Protein AF-A0A8T3U8T4-F1 (afdb_monomer)

Sequence (222 aa):
MENYIEDLKNFKPGITLKRIFLTIEKNRKHISLVRKNCFKAGIPINGILHDLSKWSPVEFFGTAKYFSHKEFTPIDTERYFNNGYSKVATHHVKVNKHHYEYWYDEKLDIIHEIPYKYIVEMICDKLAASKGYYECKSNNKEEWTPKIEYEYWNKESVKRVERKKLCLTAELMISKVFEDMANSENGMELLNEKYLKQVYNDVKKEVSKRKITLTKKVYGKA

Radius of gyration: 19.4 Å; Cα contacts (8 Å, |Δi|>4): 231; chains: 1; bounding box: 59×40×45 Å

Secondary structure (DSSP, 8-state):
-HHHHHHHHT------HHHHHHHHHHHHHHHHHHHHHHHHTT-HHHHHHTTGGGGSHHHHHHHHHT--SSSS-HHHHHHHHTTT--HHHHHHHHH-TTSGGGGEETTTTEEPPPPHHHHHHHHHHHHHHHHHHHHHHSTTSS---HHHHHHHHHHTHHHHHHHT-S-HHHHHHHHHHHHHHHTSTTGGGG-SHHHHHHHHHHHHHHHHHHHHHHHHHHH---

Solvent-accessible surface area (backbone atoms only — not comparable to full-atom values): 12039 Å² total; per-residue (Å²): 113,70,76,58,55,53,52,57,72,71,53,78,77,48,79,45,74,68,32,45,51,49,45,52,52,52,51,51,52,45,45,52,44,20,25,56,41,19,46,48,39,67,39,49,69,56,23,72,58,49,71,60,61,52,74,35,72,65,32,35,52,46,37,15,23,28,56,52,98,60,100,49,52,29,54,56,45,36,12,68,80,46,83,70,44,37,72,40,56,56,51,51,33,62,73,37,73,50,30,51,64,47,42,35,43,80,91,77,73,42,65,45,85,75,57,67,72,34,51,52,44,32,52,24,43,48,55,29,50,44,43,55,56,46,55,74,68,48,80,68,76,66,82,84,54,53,43,59,46,33,53,53,53,56,70,47,38,63,63,47,62,75,62,60,48,62,36,68,62,52,52,54,39,52,51,49,53,32,50,54,21,43,75,35,96,59,24,76,71,58,50,24,40,71,54,51,52,49,49,46,53,53,39,52,53,49,54,50,51,53,53,51,53,51,50,45,66,69,68,60,75,120

Foldseek 3Di:
DVVVVVVLVPDQFDADPVLLVVLVVVVCQLLVQLCVLCVQLVNNVCSVVPQPVCPPPLNRSQQSRQPDPDPDHSQRSCCVVVVRDGSNVVVRL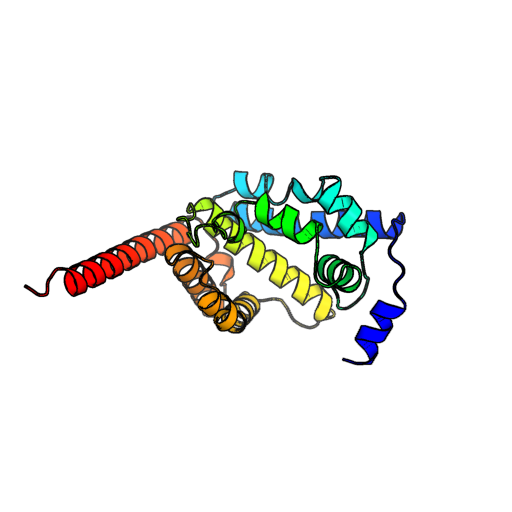CPGLLRLLVQADPVVRDGHDRDLSSLLSVLSSLLSVQQVVCCSPVVPPDHDFLLSSLVVLVVCVVVCVVSVSHDQLSNQLSNVLSVCLNVDPNSSNCSHNVNSVVSSVVSVVVVVVVVVVVCCVVPVPD

Mean predicted aligned error: 5.64 Å

pLDDT: mean 89.59, std 11.43, range [48.12, 98.81]

Structure (mmCIF, N/CA/C/O backbone):
data_AF-A0A8T3U8T4-F1
#
_entry.id   AF-A0A8T3U8T4-F1
#
loop_
_atom_site.group_PDB
_atom_site.id
_atom_site.type_symbol
_atom_site.label_atom_id
_atom_site.label_alt_id
_atom_site.label_comp_id
_atom_site.label_asym_id
_atom_site.label_entity_id
_atom_site.label_seq_id
_atom_site.pdbx_PDB_ins_code
_atom_site.Cartn_x
_atom_site.Cartn_y
_atom_site.Cartn_z
_atom_site.occupancy
_atom_site.B_iso_or_equiv
_atom_site.auth_seq_id
_atom_site.auth_comp_id
_atom_site.auth_asym_id
_atom_site.auth_atom_id
_atom_site.pdbx_PDB_model_num
ATOM 1 N N . MET A 1 1 ? 18.839 17.594 -9.673 1.00 54.00 1 MET A N 1
ATOM 2 C CA . MET A 1 1 ? 17.760 17.396 -10.671 1.00 54.00 1 MET A CA 1
ATOM 3 C C . MET A 1 1 ? 18.313 17.262 -12.088 1.00 54.00 1 MET A C 1
ATOM 5 O O . MET A 1 1 ? 17.877 16.358 -12.784 1.00 54.00 1 MET A O 1
ATOM 9 N N . GLU A 1 2 ? 19.297 18.074 -12.492 1.00 56.94 2 GLU A N 1
ATOM 10 C CA . GLU A 1 2 ? 19.849 18.082 -13.863 1.00 56.94 2 GLU A CA 1
ATOM 11 C C . GLU A 1 2 ? 20.459 16.744 -14.317 1.00 56.94 2 GLU A C 1
ATOM 13 O O . GLU A 1 2 ? 20.068 16.234 -15.363 1.00 56.94 2 GLU A O 1
ATOM 18 N N . ASN A 1 3 ? 21.288 16.094 -13.490 1.00 60.50 3 ASN A N 1
ATOM 19 C CA . ASN A 1 3 ? 21.873 14.783 -13.826 1.00 60.50 3 ASN A CA 1
ATOM 20 C C . ASN A 1 3 ? 20.824 13.660 -14.009 1.00 60.50 3 ASN A C 1
ATOM 22 O O . ASN A 1 3 ? 21.076 12.682 -14.706 1.00 60.50 3 ASN A O 1
ATOM 26 N N . TYR A 1 4 ? 19.632 13.800 -13.417 1.00 67.62 4 TYR A N 1
ATOM 27 C CA . TYR A 1 4 ? 18.585 12.767 -13.422 1.00 67.62 4 TYR A CA 1
ATOM 28 C C . TYR A 1 4 ? 17.676 12.828 -14.655 1.00 67.62 4 TYR A C 1
ATOM 30 O O . TYR A 1 4 ? 17.243 11.794 -15.158 1.00 67.62 4 TYR A O 1
ATOM 38 N N . ILE A 1 5 ? 17.389 14.029 -15.165 1.00 72.31 5 ILE A N 1
ATOM 39 C CA . ILE A 1 5 ? 16.675 14.183 -16.442 1.00 72.31 5 ILE A CA 1
ATOM 40 C C . ILE A 1 5 ? 17.570 13.697 -17.586 1.00 72.31 5 ILE A C 1
ATOM 42 O O . ILE A 1 5 ? 17.083 13.067 -18.521 1.00 72.31 5 ILE A O 1
ATOM 46 N N . GLU A 1 6 ? 18.877 13.931 -17.487 1.00 77.31 6 GLU A N 1
ATOM 47 C CA . GLU A 1 6 ? 19.850 13.454 -18.469 1.00 77.31 6 GLU A CA 1
ATOM 48 C C . GLU A 1 6 ? 19.893 11.919 -18.544 1.00 77.31 6 GLU A C 1
ATOM 50 O O . GLU A 1 6 ? 19.943 11.339 -19.629 1.00 77.31 6 GLU A O 1
ATOM 55 N N . ASP A 1 7 ? 19.755 11.239 -17.404 1.00 77.94 7 ASP A N 1
ATOM 56 C CA . ASP A 1 7 ? 19.611 9.782 -17.358 1.00 77.94 7 ASP A CA 1
ATOM 57 C C . ASP A 1 7 ? 18.350 9.277 -18.079 1.00 77.94 7 ASP A C 1
ATOM 59 O O . ASP A 1 7 ? 18.396 8.242 -18.750 1.00 77.94 7 ASP A O 1
ATOM 63 N N . LEU A 1 8 ? 17.229 10.000 -17.975 1.00 81.81 8 LEU A N 1
ATOM 64 C CA . LEU A 1 8 ? 15.992 9.663 -18.686 1.00 81.81 8 LEU A CA 1
ATOM 65 C C . LEU A 1 8 ? 16.088 9.949 -20.189 1.00 81.81 8 LEU A C 1
ATOM 67 O O . LEU A 1 8 ? 15.620 9.132 -20.980 1.00 81.81 8 LEU A O 1
ATOM 71 N N . LYS A 1 9 ? 16.745 11.041 -20.600 1.00 83.38 9 LYS A N 1
ATOM 72 C CA . LYS A 1 9 ? 17.003 11.334 -22.023 1.00 83.38 9 LYS A CA 1
ATOM 73 C C . LYS A 1 9 ? 17.828 10.237 -22.697 1.00 83.38 9 LYS A C 1
ATOM 75 O O . LYS A 1 9 ? 17.583 9.899 -23.851 1.00 83.38 9 LYS A O 1
ATOM 80 N N . ASN A 1 10 ? 18.784 9.663 -21.968 1.00 85.62 10 ASN A N 1
ATOM 81 C CA . ASN A 1 10 ? 19.647 8.591 -22.465 1.00 85.62 10 ASN A CA 1
ATOM 82 C C . ASN A 1 10 ? 19.017 7.191 -22.341 1.00 85.62 10 ASN A C 1
ATOM 84 O O . ASN A 1 10 ? 19.561 6.208 -22.858 1.00 85.62 10 ASN A O 1
ATOM 88 N N . PHE A 1 11 ? 17.867 7.065 -21.674 1.00 88.38 11 PHE A N 1
ATOM 89 C CA . PHE A 1 11 ? 17.170 5.794 -21.535 1.00 88.38 11 PHE A CA 1
ATOM 90 C C . PHE A 1 11 ? 16.502 5.383 -22.852 1.00 88.38 11 PHE A C 1
ATOM 92 O O . PHE A 1 11 ? 15.742 6.135 -23.454 1.00 88.38 11 PHE A O 1
ATOM 99 N N . LYS A 1 12 ? 16.717 4.131 -23.270 1.00 90.56 12 LYS A N 1
ATOM 100 C CA . LYS A 1 12 ? 16.017 3.526 -24.412 1.00 90.56 12 LYS A CA 1
ATOM 101 C C . LYS A 1 12 ? 14.960 2.529 -23.914 1.00 90.56 12 LYS A C 1
ATOM 103 O O . LYS A 1 12 ? 15.332 1.476 -23.366 1.00 90.56 12 LYS A O 1
ATOM 108 N N . PRO A 1 13 ? 13.653 2.824 -24.072 1.00 92.19 13 PRO A N 1
ATOM 109 C CA . PRO A 1 13 ? 12.590 1.871 -23.776 1.00 92.19 13 PRO A CA 1
ATOM 110 C C . PRO A 1 13 ? 12.705 0.625 -24.650 1.00 92.19 13 PRO A C 1
ATOM 112 O O . PRO A 1 13 ? 13.012 0.707 -25.835 1.00 92.19 13 PRO A O 1
ATOM 115 N N . GLY A 1 14 ? 12.445 -0.540 -24.070 1.00 93.69 14 GLY A N 1
ATOM 116 C CA . GLY A 1 14 ? 12.558 -1.805 -24.791 1.00 93.69 14 GLY A CA 1
ATOM 117 C C . GLY A 1 14 ? 12.520 -3.004 -23.860 1.00 93.69 14 GLY A C 1
ATOM 118 O O . GLY A 1 14 ? 12.846 -2.897 -22.679 1.00 93.69 14 GLY A O 1
ATOM 119 N N . ILE A 1 15 ? 12.117 -4.153 -24.384 1.00 94.38 15 ILE A N 1
ATOM 120 C CA . ILE A 1 15 ? 12.068 -5.392 -23.612 1.00 94.38 15 ILE A CA 1
ATOM 121 C C . ILE A 1 15 ? 13.379 -6.141 -23.845 1.00 94.38 15 ILE A C 1
ATOM 123 O O . ILE A 1 15 ? 13.758 -6.407 -24.980 1.00 94.38 15 ILE A O 1
ATOM 127 N N . THR A 1 16 ? 14.073 -6.475 -22.761 1.00 95.12 16 THR A N 1
ATOM 128 C CA . THR A 1 16 ? 15.276 -7.315 -22.786 1.00 95.12 16 THR A CA 1
ATOM 129 C C . THR A 1 16 ? 15.129 -8.432 -21.762 1.00 95.12 16 THR A C 1
ATOM 131 O O . THR A 1 16 ? 14.412 -8.270 -20.772 1.00 95.12 16 THR A O 1
ATOM 134 N N . LEU A 1 17 ? 15.841 -9.548 -21.951 1.00 95.44 17 LEU A N 1
ATOM 135 C CA . LEU A 1 17 ? 15.850 -10.657 -20.985 1.00 95.44 17 LEU A CA 1
ATOM 136 C C . LEU A 1 17 ? 16.220 -10.182 -19.572 1.00 95.44 17 LEU A C 1
ATOM 138 O O . LEU A 1 17 ? 15.582 -10.572 -18.597 1.00 95.44 17 LEU A O 1
ATOM 142 N N . LYS A 1 18 ? 17.182 -9.256 -19.469 1.00 93.75 18 LYS A N 1
ATOM 143 C CA . LYS A 1 18 ? 17.569 -8.628 -18.201 1.00 93.75 18 LYS A CA 1
ATOM 144 C C . LYS A 1 18 ? 16.390 -7.905 -17.541 1.00 93.75 18 LYS A C 1
ATOM 146 O O . LYS A 1 18 ? 16.127 -8.119 -16.363 1.00 93.75 18 LYS A O 1
ATOM 151 N N . ARG A 1 19 ? 15.659 -7.064 -18.283 1.00 94.12 19 ARG A N 1
ATOM 152 C CA . ARG A 1 19 ? 14.510 -6.318 -17.738 1.00 94.12 19 ARG A CA 1
ATOM 153 C C . ARG A 1 19 ? 13.339 -7.234 -17.377 1.00 94.12 19 ARG A C 1
ATOM 155 O O . ARG A 1 19 ? 12.674 -6.985 -16.374 1.00 94.12 19 ARG A O 1
ATOM 162 N N . ILE A 1 20 ? 13.123 -8.311 -18.135 1.00 96.12 20 ILE A N 1
ATOM 163 C CA . ILE A 1 20 ? 12.146 -9.358 -17.798 1.00 96.12 20 ILE A CA 1
ATOM 164 C C . ILE A 1 20 ? 12.505 -9.994 -16.452 1.00 96.12 20 ILE A C 1
ATOM 166 O O . ILE A 1 20 ? 11.674 -10.011 -15.547 1.00 96.12 20 ILE A O 1
ATOM 170 N N . PHE A 1 21 ? 13.750 -10.454 -16.293 1.00 95.44 21 PHE A N 1
ATOM 171 C CA . PHE A 1 21 ? 14.208 -11.093 -15.059 1.00 95.44 21 PHE A CA 1
ATOM 172 C C . PHE A 1 21 ? 14.046 -10.175 -13.840 1.00 95.44 21 PHE A C 1
ATOM 174 O O . PHE A 1 21 ? 13.466 -10.574 -12.833 1.00 95.44 21 PHE A O 1
ATOM 181 N N . LEU A 1 22 ? 14.465 -8.914 -13.958 1.00 92.31 22 LEU A N 1
ATOM 182 C CA . LEU A 1 22 ? 14.342 -7.932 -12.877 1.00 92.31 22 LEU A CA 1
ATOM 183 C C . LEU A 1 22 ? 12.886 -7.613 -12.529 1.00 92.31 22 LEU A C 1
ATOM 185 O O . LEU A 1 22 ? 12.559 -7.417 -11.360 1.00 92.31 22 LEU A O 1
ATOM 189 N N . THR A 1 23 ? 12.003 -7.576 -13.529 1.00 94.50 23 THR A N 1
ATOM 190 C CA . THR A 1 23 ? 10.564 -7.378 -13.310 1.00 94.50 23 THR A CA 1
ATOM 191 C C . THR A 1 23 ? 9.983 -8.537 -12.503 1.00 94.50 23 THR A C 1
ATOM 193 O O . THR A 1 23 ? 9.281 -8.309 -11.518 1.00 94.50 23 THR A O 1
ATOM 196 N N . ILE A 1 24 ? 10.334 -9.778 -12.860 1.00 96.31 24 ILE A N 1
ATOM 197 C CA . ILE A 1 24 ? 9.932 -10.981 -12.119 1.00 96.31 24 ILE A CA 1
ATOM 198 C C . ILE A 1 24 ? 10.451 -10.916 -10.680 1.00 96.31 24 ILE A C 1
ATOM 200 O O . ILE A 1 24 ? 9.679 -11.108 -9.741 1.00 96.31 24 ILE A O 1
ATOM 204 N N . GLU A 1 25 ? 11.741 -10.637 -10.500 1.00 93.75 25 GLU A N 1
ATOM 205 C CA . GLU A 1 25 ? 12.382 -10.597 -9.186 1.00 93.75 25 GLU A CA 1
ATOM 206 C C . GLU A 1 25 ? 11.741 -9.538 -8.279 1.00 93.75 25 GLU A C 1
ATOM 208 O O . GLU A 1 25 ? 11.347 -9.841 -7.150 1.00 93.75 25 GLU A O 1
ATOM 213 N N . LYS A 1 26 ? 11.569 -8.313 -8.791 1.00 92.00 26 LYS A N 1
ATOM 214 C CA . LYS A 1 26 ? 10.961 -7.201 -8.052 1.00 92.00 26 LYS A CA 1
ATOM 215 C C . LYS A 1 26 ? 9.519 -7.509 -7.651 1.00 92.00 26 LYS A C 1
ATOM 217 O O . LYS A 1 26 ? 9.161 -7.322 -6.489 1.00 92.00 26 LYS A O 1
ATOM 222 N N . ASN A 1 27 ? 8.710 -8.023 -8.581 1.00 94.69 27 ASN A N 1
ATOM 223 C CA . ASN A 1 27 ? 7.318 -8.377 -8.302 1.00 94.69 27 ASN A CA 1
ATOM 224 C C . ASN A 1 27 ? 7.228 -9.485 -7.248 1.00 94.69 27 ASN A C 1
ATOM 226 O O . ASN A 1 27 ? 6.462 -9.360 -6.296 1.00 94.69 27 ASN A O 1
ATOM 230 N N . ARG A 1 28 ? 8.051 -10.537 -7.361 1.00 96.19 28 ARG A N 1
ATOM 231 C CA . ARG A 1 28 ? 8.078 -11.637 -6.385 1.00 96.19 28 ARG A CA 1
ATOM 232 C C . ARG A 1 28 ? 8.478 -11.167 -4.991 1.00 96.19 28 ARG A C 1
ATOM 234 O O . ARG A 1 28 ? 7.842 -11.579 -4.025 1.00 96.19 28 ARG A O 1
ATOM 241 N N . LYS A 1 29 ? 9.504 -10.316 -4.882 1.00 94.81 29 LYS A N 1
ATOM 242 C CA . LYS A 1 29 ? 9.957 -9.764 -3.596 1.00 94.81 29 LYS A CA 1
ATOM 243 C C . LYS A 1 29 ? 8.846 -8.960 -2.913 1.00 94.81 29 LYS A C 1
ATOM 245 O O . LYS A 1 29 ? 8.521 -9.257 -1.766 1.00 94.81 29 LYS A O 1
ATOM 250 N N . HIS A 1 30 ? 8.217 -8.025 -3.634 1.00 95.88 30 HIS A N 1
ATOM 251 C CA . HIS A 1 30 ? 7.099 -7.224 -3.113 1.00 95.88 30 HIS A CA 1
ATOM 252 C C . HIS A 1 30 ? 5.920 -8.099 -2.679 1.00 95.88 30 HIS A C 1
ATOM 254 O O . HIS A 1 30 ? 5.541 -8.087 -1.510 1.00 95.88 30 HIS A O 1
ATOM 260 N N . ILE A 1 31 ? 5.409 -8.942 -3.584 1.00 97.44 31 ILE A N 1
ATOM 261 C CA . ILE A 1 31 ? 4.251 -9.810 -3.318 1.00 97.44 31 ILE A CA 1
ATOM 262 C C . ILE A 1 31 ? 4.532 -10.746 -2.135 1.00 97.44 31 ILE A C 1
ATOM 264 O O . ILE A 1 31 ? 3.663 -10.961 -1.294 1.00 97.44 31 ILE A O 1
ATOM 268 N N . SER A 1 32 ? 5.754 -11.273 -2.010 1.00 97.88 32 SER A N 1
ATOM 269 C CA . SER A 1 32 ? 6.131 -12.127 -0.879 1.00 97.88 32 SER A CA 1
ATOM 270 C C . SER A 1 32 ? 6.098 -11.384 0.461 1.00 97.88 32 SER A C 1
ATOM 272 O O . SER A 1 32 ? 5.661 -11.957 1.464 1.00 97.88 32 SER A O 1
ATOM 274 N N . LEU A 1 33 ? 6.559 -10.130 0.501 1.00 97.69 33 LEU A N 1
ATOM 275 C CA . LEU A 1 33 ? 6.511 -9.299 1.707 1.00 97.69 33 LEU A CA 1
ATOM 276 C C . LEU A 1 33 ? 5.067 -8.954 2.082 1.00 97.69 33 LEU A C 1
ATOM 278 O O . LEU A 1 33 ? 4.684 -9.143 3.238 1.00 97.69 33 LEU A O 1
ATOM 282 N N . VAL A 1 34 ? 4.248 -8.544 1.110 1.00 98.50 34 VAL A N 1
ATOM 283 C CA . VAL A 1 34 ? 2.824 -8.263 1.344 1.00 98.50 34 VAL A CA 1
ATOM 284 C C . VAL A 1 34 ? 2.102 -9.509 1.830 1.00 98.50 34 VAL A C 1
ATOM 286 O O . VAL A 1 34 ? 1.398 -9.451 2.834 1.00 98.50 34 VAL A O 1
ATOM 289 N N . ARG A 1 35 ? 2.353 -10.671 1.218 1.00 98.44 35 ARG A N 1
ATOM 290 C CA . ARG A 1 35 ? 1.773 -11.942 1.664 1.00 98.44 35 ARG A CA 1
ATOM 291 C C . ARG A 1 35 ? 2.123 -12.241 3.120 1.00 98.44 35 ARG A C 1
ATOM 293 O O . ARG A 1 35 ? 1.235 -12.585 3.894 1.00 98.44 35 ARG A O 1
ATOM 300 N N . LYS A 1 36 ? 3.390 -12.075 3.519 1.00 98.38 36 LYS A N 1
ATOM 301 C CA . LYS A 1 36 ? 3.823 -12.260 4.916 1.00 98.38 36 LYS A CA 1
ATOM 302 C C . LYS A 1 36 ? 3.067 -11.321 5.863 1.00 98.38 36 LYS A C 1
ATOM 304 O O . LYS A 1 36 ? 2.603 -11.765 6.911 1.00 98.38 36 LYS A O 1
ATOM 309 N N . ASN A 1 37 ? 2.918 -10.056 5.483 1.00 98.56 37 ASN A N 1
ATOM 310 C CA . ASN A 1 37 ? 2.192 -9.051 6.258 1.00 98.56 37 ASN A CA 1
ATOM 311 C C . ASN A 1 37 ? 0.693 -9.383 6.370 1.00 98.56 37 ASN A C 1
ATOM 313 O O . ASN A 1 37 ? 0.154 -9.410 7.473 1.00 98.56 37 ASN A O 1
ATOM 317 N N . CYS A 1 38 ? 0.040 -9.742 5.264 1.00 98.75 38 CYS A N 1
ATOM 318 C CA . CYS A 1 38 ? -1.371 -10.129 5.230 1.00 98.75 38 CYS A CA 1
ATOM 319 C C . CYS A 1 38 ? -1.671 -11.377 6.071 1.00 98.75 38 CYS A C 1
ATOM 321 O O . CYS A 1 38 ? -2.739 -11.463 6.675 1.00 98.75 38 CYS A O 1
ATOM 323 N N . PHE A 1 39 ? -0.742 -12.336 6.131 1.00 98.56 39 PHE A N 1
ATOM 324 C CA . PHE A 1 39 ? -0.885 -13.525 6.977 1.00 98.56 39 PHE A CA 1
ATOM 325 C C . PHE A 1 39 ? -0.882 -13.148 8.459 1.00 98.56 39 PHE A C 1
ATOM 327 O O . PHE A 1 39 ? -1.758 -13.591 9.194 1.00 98.56 39 PHE A O 1
ATOM 334 N N . LYS A 1 40 ? 0.048 -12.282 8.884 1.00 98.12 40 LYS A N 1
ATOM 335 C CA . LYS A 1 40 ? 0.065 -11.758 10.258 1.00 98.12 40 LYS A CA 1
ATOM 336 C C . LYS A 1 40 ? -1.209 -10.970 10.582 1.00 98.12 40 LYS A C 1
ATOM 338 O O . LYS A 1 40 ? -1.792 -11.144 11.646 1.00 98.12 40 LYS A O 1
ATOM 343 N N . ALA A 1 41 ? -1.681 -10.169 9.629 1.00 98.50 41 ALA A N 1
ATOM 344 C CA . ALA A 1 41 ? -2.856 -9.318 9.771 1.00 98.50 41 ALA A CA 1
ATOM 345 C C . ALA A 1 41 ? -4.213 -10.061 9.747 1.00 98.50 41 ALA A C 1
ATOM 347 O O . ALA A 1 41 ? -5.248 -9.420 9.927 1.00 98.50 41 ALA A O 1
ATOM 348 N N . GLY A 1 42 ? -4.239 -11.380 9.514 1.00 98.38 42 GLY A N 1
ATOM 349 C CA . GLY A 1 42 ? -5.475 -12.177 9.490 1.00 98.38 42 GLY A CA 1
ATOM 350 C C . GLY A 1 42 ? -6.258 -12.129 8.171 1.00 98.38 42 GLY A C 1
ATOM 351 O O . GLY A 1 42 ? -7.441 -12.459 8.142 1.00 98.38 42 GLY A O 1
ATOM 352 N N . ILE A 1 43 ? -5.624 -11.735 7.059 1.00 98.56 43 ILE A N 1
ATOM 353 C CA . ILE A 1 43 ? -6.238 -11.694 5.716 1.00 98.56 43 ILE A CA 1
ATOM 354 C C . ILE A 1 43 ? -5.435 -12.511 4.675 1.00 98.56 43 ILE A C 1
ATOM 356 O O . ILE A 1 43 ? -5.046 -11.985 3.628 1.00 98.56 43 ILE A O 1
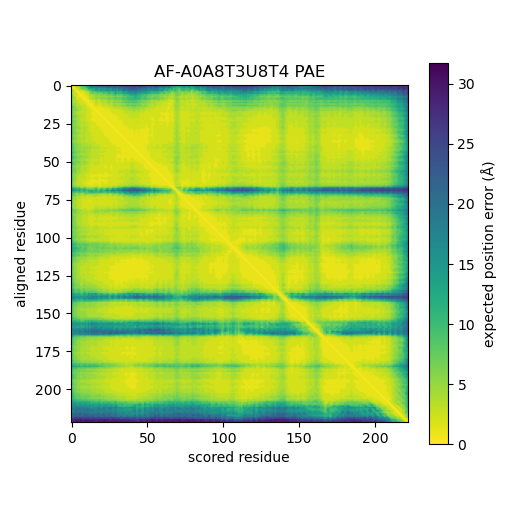ATOM 360 N N . PRO A 1 44 ? -5.174 -13.814 4.908 1.00 98.25 44 PRO A N 1
ATOM 361 C CA . PRO A 1 44 ? -4.271 -14.609 4.069 1.00 98.25 44 PRO A CA 1
ATOM 362 C C . PRO A 1 44 ? -4.722 -14.718 2.606 1.00 98.25 44 PRO A C 1
ATOM 364 O O . PRO A 1 44 ? -3.883 -14.691 1.708 1.00 98.25 44 PRO A O 1
ATOM 367 N N . ILE A 1 45 ? -6.035 -14.778 2.347 1.00 98.25 45 ILE A N 1
ATOM 368 C CA . ILE A 1 45 ? -6.586 -14.854 0.983 1.00 98.25 45 ILE A CA 1
ATOM 369 C C . ILE A 1 45 ? -6.229 -13.594 0.184 1.00 98.25 45 ILE A C 1
ATOM 371 O O . ILE A 1 45 ? -5.771 -13.702 -0.951 1.00 98.25 45 ILE A O 1
AT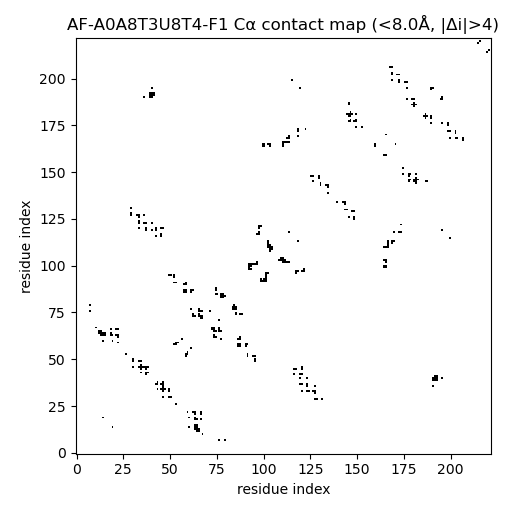OM 375 N N . ASN A 1 46 ? -6.374 -12.407 0.782 1.00 98.31 46 ASN A N 1
ATOM 376 C CA . ASN A 1 46 ? -5.958 -11.151 0.154 1.00 98.31 46 ASN A CA 1
ATOM 377 C C . ASN A 1 46 ? -4.452 -11.150 -0.133 1.00 98.31 46 ASN A C 1
ATOM 379 O O . ASN A 1 46 ? -4.057 -10.791 -1.231 1.00 98.31 46 ASN A O 1
ATOM 383 N N . GLY A 1 47 ? -3.619 -11.646 0.788 1.00 97.81 47 GLY A N 1
ATOM 384 C CA . GLY A 1 47 ? -2.176 -11.767 0.553 1.00 97.81 47 GLY A CA 1
ATOM 385 C C . GLY A 1 47 ? -1.792 -12.723 -0.585 1.00 97.81 47 GLY A C 1
ATOM 386 O O . GLY A 1 47 ? -0.778 -12.508 -1.240 1.00 97.81 47 GLY A O 1
ATOM 387 N N . ILE A 1 48 ? -2.576 -13.779 -0.831 1.00 97.50 48 ILE A N 1
ATOM 388 C CA . ILE A 1 48 ? -2.362 -14.712 -1.955 1.00 97.50 48 ILE A CA 1
ATOM 389 C C . ILE A 1 48 ? -2.769 -14.072 -3.288 1.00 97.50 48 ILE A C 1
ATOM 391 O O . ILE A 1 48 ? -2.109 -14.293 -4.299 1.00 97.50 48 ILE A O 1
ATOM 395 N N . LEU A 1 49 ? -3.854 -13.297 -3.285 1.00 97.38 49 LEU A N 1
ATOM 396 C CA . LEU A 1 49 ? -4.412 -12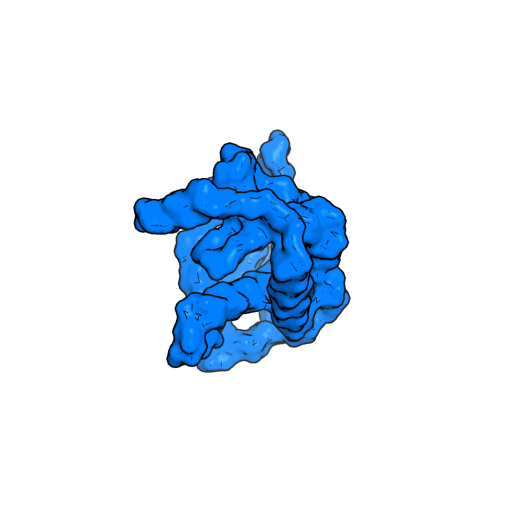.659 -4.480 1.00 97.38 49 LEU A CA 1
ATOM 397 C C . LEU A 1 49 ? -3.833 -11.263 -4.759 1.00 97.38 49 LEU A C 1
ATOM 399 O O . LEU A 1 49 ? -4.175 -10.654 -5.773 1.00 97.38 49 LEU A O 1
ATOM 403 N N . HIS A 1 50 ? -2.981 -10.760 -3.868 1.00 97.88 50 HIS A N 1
ATOM 404 C CA . HIS A 1 50 ? -2.397 -9.434 -3.957 1.00 97.88 50 HIS A CA 1
ATOM 405 C C . HIS A 1 50 ? -1.607 -9.267 -5.261 1.00 97.88 50 HIS A C 1
ATOM 407 O O . HIS A 1 50 ? -0.728 -10.073 -5.579 1.00 97.88 50 HIS A O 1
ATOM 413 N N . ASP A 1 51 ? -1.915 -8.199 -6.002 1.00 96.75 51 ASP A N 1
ATOM 414 C CA . ASP A 1 51 ? -1.169 -7.766 -7.183 1.00 96.75 51 ASP A CA 1
ATOM 415 C C . ASP A 1 51 ? -0.989 -8.837 -8.276 1.00 96.75 51 ASP A C 1
ATOM 417 O O . ASP A 1 51 ? -0.044 -8.784 -9.070 1.00 96.75 51 ASP A O 1
ATOM 421 N N . LEU A 1 52 ? -1.925 -9.791 -8.403 1.00 96.06 52 LEU A N 1
ATOM 422 C CA . LEU A 1 52 ? -1.908 -10.759 -9.511 1.00 96.06 52 LEU A CA 1
ATOM 423 C C . LEU A 1 52 ? -1.926 -10.074 -10.888 1.00 96.06 52 LEU A C 1
ATOM 425 O O . LEU A 1 52 ? -1.401 -10.619 -11.861 1.00 96.06 52 LEU A O 1
ATOM 429 N N . SER A 1 53 ? -2.468 -8.856 -10.969 1.00 96.00 53 SER A N 1
ATOM 4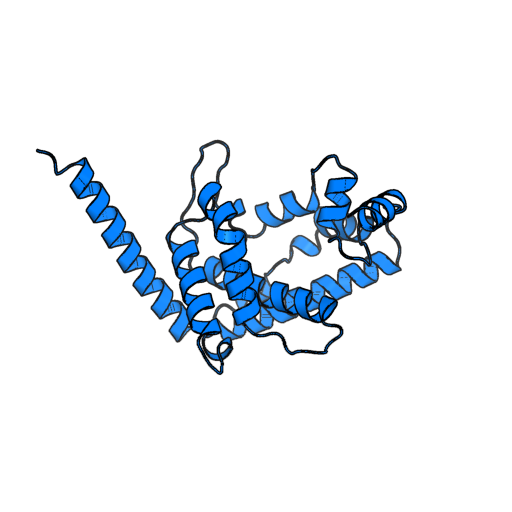30 C CA . SER A 1 53 ? -2.482 -8.057 -12.193 1.00 96.00 53 SER A CA 1
ATOM 431 C C . SER A 1 53 ? -1.084 -7.690 -12.707 1.00 96.00 53 SER A C 1
ATOM 433 O O . SER A 1 53 ? -0.950 -7.456 -13.910 1.00 96.00 53 SER A O 1
ATOM 435 N N . LYS A 1 54 ? -0.030 -7.732 -11.872 1.00 95.31 54 LYS A N 1
ATOM 436 C CA . LYS A 1 54 ? 1.362 -7.495 -12.310 1.00 95.31 54 LYS A CA 1
ATOM 437 C C . LYS A 1 54 ? 1.868 -8.519 -13.317 1.00 95.31 54 LYS A C 1
ATOM 439 O O . LYS A 1 54 ? 2.861 -8.264 -13.997 1.00 95.31 54 LYS A O 1
ATOM 444 N N . TRP A 1 55 ? 1.197 -9.665 -13.408 1.00 96.81 55 TRP A N 1
ATOM 445 C CA . TRP A 1 55 ? 1.476 -10.717 -14.384 1.00 96.81 55 TRP A CA 1
ATOM 446 C C . TRP A 1 55 ? 0.627 -10.591 -15.654 1.00 96.81 55 TRP A C 1
ATOM 448 O O . TRP A 1 55 ? 0.820 -11.354 -16.597 1.00 96.81 55 TRP A O 1
ATOM 458 N N . SER A 1 56 ? -0.296 -9.624 -15.712 1.00 96.88 56 SER A N 1
ATOM 459 C CA . SER A 1 56 ? -1.026 -9.317 -16.941 1.00 96.88 56 SER A CA 1
ATOM 460 C C . SER A 1 56 ? -0.075 -8.763 -18.011 1.00 96.88 56 SER A C 1
ATOM 462 O O . SER A 1 56 ? 0.892 -8.074 -17.673 1.00 96.88 56 SER A O 1
ATOM 464 N N . PRO A 1 57 ? -0.355 -8.970 -19.311 1.00 96.31 57 PRO A N 1
ATOM 465 C CA . PRO A 1 57 ? 0.470 -8.409 -20.380 1.00 96.31 57 PRO A CA 1
ATOM 466 C C . PRO A 1 57 ? 0.618 -6.882 -20.306 1.00 96.31 57 PRO A C 1
ATOM 468 O O . PRO A 1 57 ? 1.669 -6.352 -20.662 1.00 96.31 57 PRO A O 1
ATOM 471 N N . VAL A 1 58 ? -0.412 -6.176 -19.822 1.00 95.25 58 VAL A N 1
ATOM 472 C CA . VAL A 1 58 ? -0.406 -4.711 -19.693 1.00 95.25 58 VAL A CA 1
ATOM 473 C C . VAL A 1 58 ? 0.642 -4.259 -18.681 1.00 95.25 58 VAL A C 1
ATOM 475 O O . VAL A 1 58 ? 1.479 -3.418 -19.004 1.00 95.25 58 VAL A O 1
ATOM 478 N N . GLU A 1 59 ? 0.621 -4.827 -17.476 1.00 96.56 59 GLU A N 1
ATOM 479 C CA . GLU A 1 59 ? 1.539 -4.416 -16.414 1.00 96.56 59 GLU A CA 1
ATOM 480 C C . GLU A 1 59 ? 2.923 -5.029 -16.588 1.00 96.56 59 GLU A C 1
ATOM 482 O O . GLU A 1 59 ? 3.919 -4.322 -16.443 1.00 96.56 59 GLU A O 1
ATOM 487 N N . PHE A 1 60 ? 3.006 -6.315 -16.935 1.00 97.06 60 PHE A N 1
ATOM 488 C CA . PHE A 1 60 ? 4.274 -7.029 -17.000 1.00 97.06 60 PHE A CA 1
ATOM 489 C C . PHE A 1 60 ? 5.178 -6.477 -18.102 1.00 97.06 60 PHE A C 1
ATOM 491 O O . PHE A 1 60 ? 6.298 -6.044 -17.829 1.00 97.06 60 PHE A O 1
ATOM 498 N N . PHE A 1 61 ? 4.690 -6.431 -19.348 1.00 96.62 61 PHE A N 1
ATOM 499 C CA . PHE A 1 61 ? 5.494 -5.937 -20.467 1.00 96.62 61 PHE A CA 1
ATOM 500 C C . PHE A 1 61 ? 5.674 -4.422 -20.425 1.00 96.62 61 PHE A C 1
ATOM 502 O O . PHE A 1 61 ? 6.738 -3.941 -20.809 1.00 96.62 61 PHE A O 1
ATOM 509 N N . GLY A 1 62 ? 4.689 -3.671 -19.917 1.00 95.44 62 GLY A N 1
ATOM 510 C CA . GLY A 1 62 ? 4.839 -2.236 -19.674 1.00 95.44 62 GLY A CA 1
ATOM 511 C C . GLY A 1 62 ? 5.969 -1.956 -18.682 1.00 95.44 62 GLY A C 1
ATOM 512 O O . GLY A 1 62 ? 6.916 -1.240 -19.001 1.00 95.44 62 GLY A O 1
ATOM 513 N N . THR A 1 63 ? 5.942 -2.616 -17.524 1.00 94.75 63 THR A N 1
ATOM 514 C CA . THR A 1 63 ? 6.999 -2.507 -16.509 1.00 94.75 63 THR A CA 1
ATOM 515 C C . THR A 1 63 ? 8.350 -2.947 -17.066 1.00 94.75 63 THR A C 1
ATOM 517 O O . THR A 1 63 ? 9.328 -2.216 -16.932 1.00 94.75 63 THR A O 1
ATOM 520 N N . ALA A 1 64 ? 8.415 -4.097 -17.746 1.00 95.94 64 ALA A N 1
ATOM 521 C CA . ALA A 1 64 ? 9.656 -4.603 -18.325 1.00 95.94 64 ALA A CA 1
ATOM 522 C C . ALA A 1 64 ? 10.218 -3.676 -19.413 1.00 95.94 64 ALA A C 1
ATOM 524 O O . ALA A 1 64 ? 11.430 -3.528 -19.515 1.00 95.94 64 ALA A O 1
ATOM 525 N N . LYS A 1 65 ? 9.372 -3.011 -20.207 1.00 95.38 65 LYS A N 1
ATOM 526 C CA . LYS A 1 65 ? 9.808 -2.065 -21.245 1.00 95.38 65 LYS A CA 1
ATOM 527 C C . LYS A 1 65 ? 10.496 -0.833 -20.652 1.00 95.38 65 LYS A C 1
ATOM 529 O O . LYS A 1 65 ? 11.478 -0.352 -21.224 1.00 95.38 65 LYS A O 1
ATOM 534 N N . TYR A 1 66 ? 9.984 -0.341 -19.524 1.00 93.38 66 TYR A N 1
ATOM 535 C CA . TYR A 1 66 ? 10.437 0.887 -18.865 1.00 93.38 66 TYR A CA 1
ATOM 536 C C . TYR A 1 66 ? 11.260 0.632 -17.595 1.00 93.38 66 TYR A C 1
ATOM 538 O O . TYR A 1 66 ? 11.505 1.555 -16.826 1.00 93.38 66 TYR A O 1
ATOM 546 N N . PHE A 1 67 ? 11.724 -0.602 -17.365 1.00 90.62 67 PHE A N 1
ATOM 547 C CA . PHE A 1 67 ? 12.504 -0.928 -16.174 1.00 90.62 67 PHE A CA 1
ATOM 548 C C . PHE A 1 67 ? 13.852 -0.185 -16.173 1.00 90.62 67 PHE A C 1
ATOM 550 O O . PHE A 1 67 ? 14.788 -0.547 -16.899 1.00 90.62 67 PHE A O 1
ATOM 557 N N . SER A 1 68 ? 13.943 0.857 -15.344 1.00 80.12 68 SER A N 1
ATOM 558 C CA . SER A 1 68 ? 15.134 1.662 -15.078 1.00 80.12 68 SER A CA 1
ATOM 559 C C . SER A 1 68 ? 15.862 1.166 -13.829 1.00 80.12 68 SER A C 1
ATOM 561 O O . SER A 1 68 ? 15.256 0.851 -12.811 1.00 80.12 68 SER A O 1
ATOM 563 N N . HIS A 1 69 ? 17.191 1.106 -13.900 1.00 62.91 69 HIS A N 1
ATOM 564 C CA . HIS A 1 69 ? 18.065 0.665 -12.803 1.00 62.91 69 HIS A CA 1
ATOM 565 C C . HIS A 1 69 ? 18.365 1.753 -11.757 1.00 62.91 69 HIS A C 1
ATOM 567 O O . HIS A 1 69 ? 19.194 1.537 -10.879 1.00 62.91 69 HIS A O 1
ATOM 573 N N . LYS A 1 70 ? 17.765 2.936 -11.898 1.00 63.34 70 LYS A N 1
ATOM 574 C CA . LYS A 1 70 ? 18.137 4.152 -11.168 1.00 63.34 70 LYS A CA 1
ATOM 575 C C . LYS A 1 70 ? 16.955 4.672 -10.343 1.00 63.34 70 LYS A C 1
ATOM 577 O O . LYS A 1 70 ? 16.002 3.942 -10.103 1.00 63.34 70 LYS A O 1
ATOM 582 N N . GLU A 1 71 ? 17.018 5.926 -9.912 1.00 66.38 71 GLU A N 1
ATOM 583 C CA . GLU A 1 71 ? 16.078 6.547 -8.969 1.00 66.38 71 GLU A CA 1
ATOM 584 C C . GLU A 1 71 ? 14.598 6.573 -9.405 1.00 66.38 71 GLU A C 1
ATOM 586 O O . GLU A 1 71 ? 13.729 6.797 -8.564 1.00 66.38 71 GLU A O 1
ATOM 591 N N . PHE A 1 72 ? 14.288 6.314 -10.682 1.00 72.06 72 PHE A N 1
ATOM 592 C CA . PHE A 1 72 ? 12.920 6.289 -11.207 1.00 72.06 72 PHE A CA 1
ATOM 593 C C . PHE A 1 72 ? 12.296 4.897 -11.163 1.00 72.06 72 PHE A C 1
ATOM 595 O O . PHE A 1 72 ? 12.933 3.892 -11.498 1.00 72.06 72 PHE A O 1
ATOM 602 N N . THR A 1 73 ? 11.008 4.838 -10.823 1.00 84.69 73 THR A N 1
ATOM 603 C CA . THR A 1 73 ? 10.235 3.610 -11.007 1.00 84.69 73 THR A CA 1
ATOM 604 C C . THR A 1 73 ? 9.940 3.381 -12.498 1.00 84.69 73 THR A C 1
ATOM 606 O O . THR A 1 73 ? 9.970 4.323 -13.297 1.00 84.69 73 THR A O 1
ATOM 609 N N . PRO A 1 74 ? 9.602 2.145 -12.910 1.00 87.56 74 PRO A N 1
ATOM 610 C CA . PRO A 1 74 ? 9.166 1.887 -14.283 1.00 87.56 74 PRO A CA 1
ATOM 611 C C . PRO A 1 74 ? 7.945 2.724 -14.696 1.00 87.56 74 PRO A C 1
ATOM 613 O O . PRO A 1 74 ? 7.830 3.109 -15.854 1.00 87.56 74 PRO A O 1
ATOM 616 N N . ILE A 1 75 ? 7.071 3.057 -13.738 1.00 90.50 75 ILE A N 1
ATOM 617 C CA . ILE A 1 75 ? 5.923 3.950 -13.938 1.00 90.50 75 ILE A CA 1
ATOM 618 C C . ILE A 1 75 ? 6.389 5.382 -14.216 1.00 90.50 75 ILE A C 1
ATOM 620 O O . ILE A 1 75 ? 5.891 6.009 -15.145 1.00 90.50 75 ILE A O 1
ATOM 624 N N . ASP A 1 76 ? 7.350 5.906 -13.451 1.00 89.75 76 ASP A N 1
ATOM 625 C CA . ASP A 1 76 ? 7.860 7.268 -13.665 1.00 89.75 76 ASP A CA 1
ATOM 626 C C . ASP A 1 76 ? 8.574 7.392 -15.012 1.00 89.75 76 ASP A C 1
ATOM 628 O O . ASP A 1 76 ? 8.388 8.371 -15.733 1.00 89.75 76 ASP A O 1
ATOM 632 N N . THR A 1 77 ? 9.326 6.356 -15.387 1.00 90.12 77 THR A N 1
ATOM 633 C CA . THR A 1 77 ? 9.964 6.279 -16.702 1.00 90.12 77 THR A CA 1
ATOM 634 C C . THR A 1 77 ? 8.908 6.233 -17.807 1.00 90.12 77 THR A C 1
ATOM 636 O O . THR A 1 77 ? 9.004 6.991 -18.766 1.00 90.12 77 THR A O 1
ATOM 639 N N . GLU A 1 78 ? 7.855 5.418 -17.673 1.00 93.44 78 GLU A N 1
ATOM 640 C CA . GLU A 1 78 ? 6.743 5.409 -18.634 1.00 93.44 78 GLU A CA 1
ATOM 641 C C . GLU A 1 78 ? 6.095 6.796 -18.765 1.00 93.44 78 GLU A C 1
ATOM 643 O O . GLU A 1 78 ? 5.903 7.271 -19.883 1.00 93.44 78 GLU A O 1
ATOM 648 N N . ARG A 1 79 ? 5.825 7.474 -17.640 1.00 92.75 79 ARG A N 1
ATOM 649 C CA . ARG A 1 79 ? 5.259 8.831 -17.629 1.00 92.75 79 ARG A CA 1
ATOM 650 C C . ARG A 1 79 ? 6.139 9.827 -18.367 1.00 92.75 79 ARG A C 1
ATOM 652 O O . ARG A 1 79 ? 5.607 10.625 -19.130 1.00 92.75 79 ARG A O 1
ATOM 659 N N . TYR A 1 80 ? 7.455 9.779 -18.174 1.00 91.06 80 TYR A N 1
ATOM 660 C CA . TYR A 1 80 ? 8.380 10.663 -18.882 1.00 91.06 80 TYR A CA 1
ATOM 661 C C . TYR A 1 80 ? 8.257 10.518 -20.408 1.00 91.06 80 TYR A C 1
ATOM 663 O O . TYR A 1 80 ? 8.142 11.517 -21.111 1.00 91.06 80 TYR A O 1
ATOM 671 N N . PHE A 1 81 ? 8.202 9.283 -20.918 1.00 90.75 81 PHE A N 1
ATOM 672 C CA . PHE A 1 81 ? 8.090 9.025 -22.361 1.00 90.75 81 PHE A CA 1
ATOM 673 C C . PHE A 1 81 ? 6.681 9.232 -22.931 1.00 90.75 81 PHE A C 1
ATOM 675 O O . PHE A 1 81 ? 6.538 9.394 -24.141 1.00 90.75 81 PHE A O 1
ATOM 682 N N . ASN A 1 82 ? 5.651 9.229 -22.085 1.00 92.31 82 ASN A N 1
ATOM 683 C CA . ASN A 1 82 ? 4.249 9.295 -22.497 1.00 92.31 82 ASN A CA 1
ATOM 684 C C . ASN A 1 82 ? 3.549 10.569 -21.982 1.00 92.31 82 ASN A C 1
ATOM 686 O O . ASN A 1 82 ? 2.367 10.528 -21.641 1.00 92.31 82 ASN A O 1
ATOM 690 N N . ASN A 1 83 ? 4.257 11.700 -21.900 1.00 90.81 83 ASN A N 1
ATOM 691 C CA . ASN A 1 83 ? 3.689 13.009 -21.536 1.00 90.81 83 ASN A CA 1
ATOM 692 C C . ASN A 1 83 ? 2.892 13.002 -20.214 1.00 90.81 83 ASN A C 1
ATOM 694 O O . ASN A 1 83 ? 1.807 13.568 -20.110 1.00 90.81 83 ASN A O 1
ATOM 698 N N . GLY A 1 84 ? 3.420 12.322 -19.197 1.00 88.94 84 GLY A N 1
ATOM 699 C CA . GLY A 1 84 ? 2.819 12.211 -17.866 1.00 88.94 84 GLY A CA 1
ATOM 700 C C . GLY A 1 84 ? 1.836 11.049 -17.694 1.00 88.94 84 GLY A C 1
ATOM 701 O O . GLY A 1 84 ? 1.419 10.773 -16.567 1.00 88.94 84 GLY A O 1
ATOM 702 N N . TYR A 1 85 ? 1.496 10.324 -18.762 1.00 92.69 85 TYR A N 1
ATOM 703 C CA . TYR A 1 85 ? 0.586 9.181 -18.708 1.00 92.69 85 TYR A CA 1
ATOM 704 C C . TYR A 1 85 ? 1.322 7.859 -18.440 1.00 92.69 85 TYR A C 1
ATOM 706 O O . TYR A 1 85 ? 2.388 7.600 -18.985 1.00 92.69 85 TYR A O 1
ATOM 714 N N . SER A 1 86 ? 0.737 6.978 -17.627 1.00 94.62 86 SER A N 1
ATOM 715 C CA . SER A 1 86 ? 1.231 5.607 -17.450 1.00 94.62 86 SER A CA 1
ATOM 716 C C . SER A 1 86 ? 0.071 4.631 -17.530 1.00 94.62 86 SER A C 1
ATOM 718 O O . SER A 1 86 ? -0.803 4.616 -16.659 1.00 94.62 86 SER A O 1
ATOM 720 N N . LYS A 1 87 ? 0.077 3.791 -18.571 1.00 95.56 87 LYS A N 1
ATOM 721 C CA . LYS A 1 87 ? -0.945 2.759 -18.756 1.00 95.56 87 LYS A CA 1
ATOM 722 C C . LYS A 1 87 ? -0.839 1.704 -17.660 1.00 95.56 87 LYS A C 1
ATOM 724 O O . LYS A 1 87 ? -1.866 1.227 -17.181 1.00 95.56 87 LYS A O 1
ATOM 729 N N . VAL A 1 88 ? 0.390 1.380 -17.246 1.00 95.00 88 VAL A N 1
ATOM 730 C CA . VAL A 1 88 ? 0.665 0.439 -16.153 1.00 95.00 88 VAL A CA 1
ATOM 731 C C . VAL A 1 88 ? 0.043 0.940 -14.854 1.00 95.00 88 VAL A C 1
ATOM 733 O O . VAL A 1 88 ? -0.732 0.212 -14.242 1.00 95.00 88 VAL A O 1
ATOM 736 N N . ALA A 1 89 ? 0.315 2.190 -14.464 1.00 94.69 89 ALA A N 1
ATOM 737 C CA . ALA A 1 89 ? -0.224 2.763 -13.234 1.00 94.69 89 ALA A CA 1
ATOM 738 C C . ALA A 1 89 ? -1.756 2.816 -13.253 1.00 94.69 89 ALA A C 1
ATOM 740 O O . ALA A 1 89 ? -2.390 2.406 -12.284 1.00 94.69 89 ALA A O 1
ATOM 741 N N . THR A 1 90 ? -2.359 3.275 -14.356 1.00 94.56 90 THR A N 1
ATOM 742 C CA . THR A 1 90 ? -3.821 3.348 -14.479 1.00 94.56 90 THR A CA 1
ATOM 743 C C . THR A 1 90 ? -4.470 1.970 -14.397 1.00 94.56 90 THR A C 1
ATOM 745 O O . THR A 1 90 ? -5.445 1.812 -13.668 1.00 94.56 90 THR A O 1
ATOM 748 N N . HIS A 1 91 ? -3.942 0.973 -15.113 1.00 96.12 91 HIS A N 1
ATOM 749 C CA . HIS A 1 91 ? -4.461 -0.392 -15.048 1.00 96.12 91 HIS A CA 1
ATOM 750 C C . HIS A 1 91 ? -4.363 -0.942 -13.622 1.00 96.12 91 HIS A C 1
ATOM 752 O O . HIS A 1 91 ? -5.365 -1.382 -13.064 1.00 96.12 91 HIS A O 1
ATOM 758 N N . HIS A 1 92 ? -3.184 -0.822 -13.009 1.00 96.19 92 HIS A N 1
ATOM 759 C CA . HIS A 1 92 ? -2.882 -1.350 -11.685 1.00 96.19 92 HIS A CA 1
ATOM 760 C C . HIS A 1 92 ? -3.850 -0.852 -10.605 1.00 96.19 92 HIS A C 1
ATOM 762 O O . HIS A 1 92 ? -4.474 -1.658 -9.914 1.00 96.19 92 HIS A O 1
ATOM 768 N N . VAL A 1 93 ? -4.049 0.466 -10.499 1.00 93.38 93 VAL A N 1
ATOM 769 C CA . VAL A 1 93 ? -4.911 1.038 -9.451 1.00 93.38 93 VAL A CA 1
ATOM 770 C C . VAL A 1 93 ? -6.406 0.813 -9.707 1.00 93.38 93 VAL A C 1
ATOM 772 O O . VAL A 1 93 ? -7.207 0.891 -8.780 1.00 93.38 93 VAL A O 1
ATOM 775 N N . LYS A 1 94 ? -6.810 0.536 -10.957 1.00 92.94 94 LYS A N 1
ATOM 776 C CA . LYS A 1 94 ? -8.219 0.310 -11.329 1.00 92.94 94 LYS A CA 1
ATOM 777 C C . LYS A 1 94 ? -8.658 -1.150 -11.263 1.00 92.94 94 LYS A C 1
ATOM 779 O O . LYS A 1 94 ? -9.859 -1.400 -11.258 1.00 92.94 94 LYS A O 1
ATOM 784 N N . VAL A 1 95 ? -7.734 -2.106 -11.170 1.00 95.12 95 VAL A N 1
ATOM 785 C CA . VAL A 1 95 ? -8.074 -3.534 -11.015 1.00 95.12 95 VAL A CA 1
ATOM 786 C C . VAL A 1 95 ? -7.802 -4.070 -9.608 1.00 95.12 95 VAL A C 1
ATOM 788 O O . VAL A 1 95 ? -8.441 -5.039 -9.196 1.00 95.12 95 VAL A O 1
ATOM 791 N N . ASN A 1 96 ? -6.915 -3.426 -8.842 1.00 97.12 96 ASN A N 1
ATOM 792 C CA . ASN A 1 96 ? -6.559 -3.847 -7.488 1.00 97.12 96 ASN A CA 1
ATOM 793 C C . ASN A 1 96 ? -7.323 -3.052 -6.421 1.00 97.12 96 ASN A C 1
ATOM 795 O O . ASN A 1 96 ? -7.162 -1.845 -6.264 1.00 97.12 96 ASN A O 1
ATOM 799 N N . LYS A 1 97 ? -8.132 -3.761 -5.630 1.00 97.31 97 LYS A N 1
ATOM 800 C CA . LYS A 1 97 ? -9.060 -3.174 -4.645 1.00 97.31 97 LYS A CA 1
ATOM 801 C C . LYS A 1 97 ? -8.386 -2.572 -3.413 1.00 97.31 97 LYS A C 1
ATOM 803 O O . LYS A 1 97 ? -9.050 -1.869 -2.657 1.00 97.31 97 LYS A O 1
ATOM 808 N N . HIS A 1 98 ? -7.104 -2.842 -3.189 1.00 96.31 98 HIS A N 1
ATOM 809 C CA . HIS A 1 98 ? -6.327 -2.172 -2.149 1.00 96.31 98 HIS A CA 1
ATOM 810 C C . HIS A 1 98 ? -5.752 -0.827 -2.619 1.00 96.31 98 HIS A C 1
ATOM 812 O O . HIS A 1 98 ? -5.045 -0.188 -1.862 1.00 96.31 98 HIS A O 1
ATOM 818 N N . HIS A 1 99 ? -6.045 -0.347 -3.828 1.00 94.75 99 HIS A N 1
ATOM 819 C CA . HIS A 1 99 ? -5.771 1.047 -4.192 1.00 94.75 99 HIS A CA 1
ATOM 820 C C . HIS A 1 99 ? -7.020 1.886 -3.966 1.00 94.75 99 HIS A C 1
ATOM 822 O O . HIS A 1 99 ? -8.134 1.460 -4.272 1.00 94.75 99 HIS A O 1
ATOM 828 N N . TYR A 1 100 ? -6.864 3.083 -3.404 1.00 91.38 100 TYR A N 1
ATOM 829 C CA . TYR A 1 100 ? -8.016 3.930 -3.093 1.00 91.38 100 TYR A CA 1
ATOM 830 C C . TYR A 1 100 ? -8.680 4.472 -4.363 1.00 91.38 100 TYR A C 1
ATOM 832 O O . TYR A 1 100 ? -9.889 4.682 -4.385 1.00 91.38 100 TYR A O 1
ATOM 840 N N . GLU A 1 101 ? -7.919 4.608 -5.450 1.00 92.06 101 GLU A N 1
ATOM 841 C CA . GLU A 1 101 ? -8.400 5.009 -6.770 1.00 92.06 101 GLU A CA 1
ATOM 842 C C . GLU A 1 101 ? -9.410 4.019 -7.369 1.00 92.06 101 GLU A C 1
ATOM 844 O O . GLU A 1 101 ? -10.173 4.405 -8.259 1.00 92.06 101 GLU A O 1
ATOM 849 N N . TYR A 1 102 ? -9.439 2.766 -6.895 1.00 94.56 102 TYR A N 1
ATOM 850 C CA . TYR A 1 102 ? -10.471 1.786 -7.245 1.00 94.56 102 TYR A CA 1
ATOM 851 C C . TYR A 1 102 ? -11.853 2.214 -6.729 1.00 94.56 102 TYR A C 1
ATOM 853 O O . TYR A 1 102 ? -12.869 1.954 -7.367 1.00 94.56 102 TYR A O 1
ATOM 861 N N . TRP A 1 103 ? -11.887 2.884 -5.576 1.00 94.62 103 TRP A N 1
ATOM 862 C CA . TRP A 1 103 ? -13.102 3.245 -4.840 1.00 94.62 103 TRP A CA 1
ATOM 863 C C . TRP A 1 103 ? -13.528 4.699 -5.053 1.00 94.62 103 TRP A C 1
ATOM 865 O O . TRP A 1 103 ? -14.424 5.179 -4.362 1.00 94.62 103 TRP A O 1
ATOM 875 N N . TYR A 1 104 ? -12.892 5.399 -5.991 1.00 91.25 104 TYR A N 1
ATOM 876 C CA . TYR A 1 104 ? -13.221 6.769 -6.356 1.00 91.25 104 TYR A CA 1
ATOM 877 C C . TYR A 1 104 ? -13.775 6.820 -7.783 1.00 91.25 104 TYR A C 1
ATOM 879 O O . TYR A 1 104 ? -13.077 6.468 -8.745 1.00 91.25 104 TYR A O 1
ATOM 887 N N . ASP A 1 105 ? -15.022 7.273 -7.907 1.00 89.19 105 ASP A N 1
ATOM 888 C CA . ASP A 1 105 ? -15.635 7.623 -9.184 1.00 89.19 105 ASP A CA 1
ATOM 889 C C . ASP A 1 105 ? -15.326 9.088 -9.498 1.00 89.19 105 ASP A C 1
ATOM 891 O O . ASP A 1 105 ? -15.864 10.007 -8.885 1.00 89.19 105 ASP A O 1
ATOM 895 N N . GLU A 1 106 ? -14.440 9.297 -10.467 1.00 85.94 106 GLU A N 1
ATOM 896 C CA . GLU A 1 106 ? -13.991 10.626 -10.879 1.00 85.94 106 GLU A CA 1
ATOM 897 C C . GLU A 1 106 ? -15.058 11.414 -11.647 1.00 85.94 106 GLU A C 1
ATOM 899 O O . GLU A 1 106 ? -15.042 12.640 -11.617 1.00 85.94 106 GLU A O 1
ATOM 904 N N . LYS A 1 107 ? -16.000 10.744 -12.325 1.00 89.56 107 LYS A N 1
ATOM 905 C CA . LYS A 1 107 ? -17.058 11.432 -13.082 1.00 89.56 107 LYS A CA 1
ATOM 906 C C . LYS A 1 107 ? -18.140 11.973 -12.162 1.00 89.56 107 LYS A C 1
ATOM 908 O O . LYS A 1 107 ? -18.709 13.023 -12.442 1.00 89.56 107 LYS A O 1
ATOM 913 N N . LEU A 1 108 ? -18.446 11.224 -11.108 1.00 90.00 108 LEU A N 1
ATOM 914 C CA . LEU A 1 108 ? -19.474 11.584 -10.137 1.00 90.00 108 LEU A CA 1
ATOM 915 C C . LEU A 1 108 ? -18.906 12.323 -8.918 1.00 90.00 108 LEU A C 1
ATOM 917 O O . LEU A 1 108 ? -19.681 12.823 -8.109 1.00 90.00 108 LEU A O 1
ATOM 921 N N . ASP A 1 109 ? -17.578 12.377 -8.790 1.00 87.44 109 ASP A N 1
ATOM 922 C CA . ASP A 1 109 ? -16.857 12.856 -7.606 1.00 87.44 109 ASP A CA 1
ATOM 923 C C . ASP A 1 109 ? -17.320 12.150 -6.314 1.00 87.44 109 ASP A C 1
ATOM 925 O O . ASP A 1 109 ? -17.555 12.761 -5.270 1.00 87.44 109 ASP A O 1
ATOM 929 N N . ILE A 1 110 ? -17.486 10.823 -6.395 1.00 88.69 110 ILE A N 1
ATOM 930 C CA . ILE A 1 110 ? -17.982 9.982 -5.295 1.00 88.69 110 ILE A CA 1
ATOM 931 C C . ILE A 1 110 ? -16.862 9.093 -4.761 1.00 88.69 110 ILE A C 1
ATOM 933 O O . ILE A 1 110 ? -16.196 8.370 -5.500 1.00 88.69 110 ILE A O 1
ATOM 937 N N . ILE A 1 111 ? -16.710 9.091 -3.436 1.00 90.38 111 ILE A N 1
ATOM 938 C CA . ILE A 1 111 ? -15.822 8.182 -2.709 1.00 90.38 111 ILE A CA 1
ATOM 939 C C . ILE A 1 111 ? -16.669 7.086 -2.065 1.00 90.38 111 ILE A C 1
ATOM 941 O O . ILE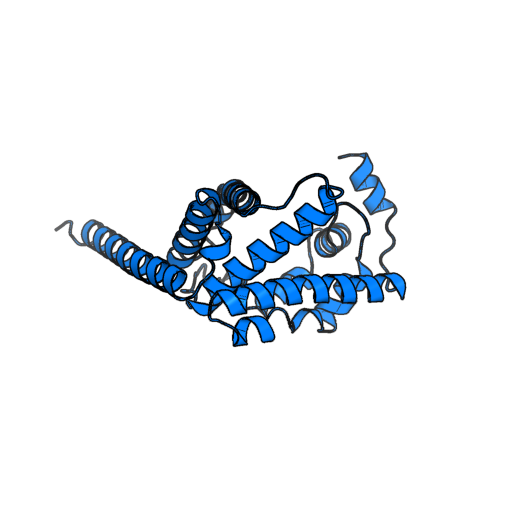 A 1 111 ? -17.526 7.359 -1.220 1.00 90.38 111 ILE A O 1
ATOM 945 N N . HIS A 1 112 ? -16.402 5.835 -2.419 1.00 92.56 112 HIS A N 1
ATOM 946 C CA . HIS A 1 112 ? -17.062 4.683 -1.821 1.00 92.56 112 HIS A CA 1
ATOM 947 C C . HIS A 1 112 ? -16.404 4.273 -0.494 1.00 92.56 112 HIS A C 1
ATOM 949 O O . HIS A 1 112 ? -15.203 4.447 -0.275 1.00 92.56 112 HIS A O 1
ATOM 955 N N . GLU A 1 113 ? -17.196 3.699 0.414 1.00 93.25 113 GLU A N 1
ATOM 956 C CA . GLU A 1 113 ? -16.656 3.063 1.619 1.00 93.25 113 GLU A CA 1
ATOM 957 C C . GLU A 1 113 ? -15.824 1.835 1.227 1.00 93.25 113 GLU A C 1
ATOM 959 O O . GLU A 1 113 ? -16.260 0.993 0.441 1.00 93.25 113 GLU A O 1
ATOM 964 N N . ILE A 1 114 ? -14.632 1.722 1.812 1.00 96.25 114 ILE A N 1
ATOM 965 C CA . ILE A 1 114 ? -13.686 0.649 1.517 1.00 96.25 114 ILE A CA 1
ATOM 966 C C . ILE A 1 114 ? -13.875 -0.474 2.548 1.00 96.25 114 ILE A C 1
ATOM 968 O O . ILE A 1 114 ? -13.815 -0.219 3.756 1.00 96.25 114 ILE A O 1
ATOM 972 N N . PRO A 1 115 ? -14.099 -1.729 2.120 1.00 97.88 115 PRO A N 1
ATOM 973 C CA . PRO A 1 115 ? -14.191 -2.863 3.033 1.00 97.88 115 PRO A CA 1
ATOM 974 C C . PRO A 1 115 ? -12.916 -3.061 3.864 1.00 97.88 115 PRO A C 1
ATOM 976 O O . PRO A 1 115 ? -11.810 -2.971 3.331 1.00 97.88 115 PRO A O 1
ATOM 979 N N . TYR A 1 116 ? -13.079 -3.440 5.138 1.00 98.44 116 TYR A N 1
ATOM 980 C CA . TYR A 1 116 ? -11.993 -3.674 6.108 1.00 98.44 116 TYR A CA 1
ATOM 981 C C . TYR A 1 116 ? -10.785 -4.415 5.517 1.00 98.44 116 TYR A C 1
ATOM 983 O O . TYR A 1 116 ? -9.659 -3.935 5.609 1.00 98.44 116 TYR A O 1
ATOM 991 N N . LYS A 1 117 ? -11.019 -5.548 4.843 1.00 98.50 117 LYS A N 1
ATOM 992 C CA . LYS A 1 117 ? -9.943 -6.384 4.288 1.00 98.50 117 LYS A CA 1
ATOM 993 C C . LYS A 1 117 ? -9.042 -5.655 3.286 1.00 98.50 117 LYS A C 1
ATOM 995 O O . LYS A 1 117 ? -7.853 -5.937 3.251 1.00 98.50 117 LYS A O 1
ATOM 1000 N N . TYR A 1 118 ? -9.576 -4.708 2.510 1.00 98.56 118 TYR A N 1
ATOM 1001 C CA . TYR A 1 118 ? -8.782 -3.945 1.542 1.00 98.56 118 TYR A CA 1
ATOM 1002 C C . TYR A 1 118 ? -8.060 -2.758 2.188 1.00 98.56 118 TYR A C 1
ATOM 1004 O O . TYR A 1 118 ? -6.989 -2.392 1.722 1.00 98.56 118 TYR A O 1
ATOM 1012 N N . ILE A 1 119 ? -8.581 -2.210 3.293 1.00 98.56 119 ILE A N 1
ATOM 1013 C CA . ILE A 1 119 ? -7.842 -1.238 4.119 1.00 98.56 119 ILE A CA 1
ATOM 1014 C C . ILE A 1 119 ? -6.653 -1.931 4.798 1.00 98.56 119 ILE A C 1
ATOM 1016 O O . ILE A 1 119 ? -5.547 -1.405 4.821 1.00 98.56 119 ILE A O 1
ATOM 1020 N N . VAL A 1 120 ? -6.847 -3.147 5.313 1.00 98.81 120 VAL A N 1
ATOM 1021 C CA . VAL A 1 120 ? -5.743 -3.932 5.885 1.00 98.81 120 VAL A CA 1
ATOM 1022 C C . VAL A 1 120 ? -4.725 -4.321 4.812 1.00 98.81 120 VAL A C 1
ATOM 1024 O O . VAL A 1 120 ? -3.522 -4.242 5.054 1.00 98.81 120 VAL A O 1
ATOM 1027 N N . GLU A 1 121 ? -5.176 -4.689 3.612 1.00 98.75 121 GLU A N 1
ATOM 1028 C CA . GLU A 1 121 ? -4.281 -4.945 2.479 1.00 98.75 121 GLU A CA 1
ATOM 1029 C C . GLU A 1 121 ? -3.479 -3.688 2.091 1.00 98.75 121 GLU A C 1
ATOM 1031 O O . GLU A 1 121 ? -2.278 -3.811 1.884 1.00 98.75 121 GLU A O 1
ATOM 1036 N N . MET A 1 122 ? -4.075 -2.483 2.111 1.00 98.19 122 MET A N 1
ATOM 1037 C CA . MET A 1 122 ? -3.353 -1.206 1.924 1.00 98.19 122 MET A CA 1
ATOM 1038 C C . MET A 1 122 ? -2.225 -1.012 2.936 1.00 98.19 122 MET A C 1
ATOM 1040 O O . MET A 1 122 ? -1.129 -0.606 2.563 1.00 98.19 122 MET A O 1
ATOM 1044 N N . ILE A 1 123 ? -2.490 -1.280 4.218 1.00 98.56 123 ILE A N 1
ATOM 1045 C CA . ILE A 1 123 ? -1.483 -1.184 5.287 1.00 98.56 123 ILE A CA 1
ATOM 1046 C C . ILE A 1 123 ? -0.332 -2.151 4.984 1.00 98.56 123 ILE A C 1
ATOM 1048 O O . ILE A 1 123 ? 0.836 -1.770 5.028 1.00 98.56 123 ILE A O 1
ATOM 1052 N N . CYS A 1 124 ? -0.661 -3.395 4.627 1.00 98.69 124 CYS A N 1
ATOM 1053 C CA . CYS A 1 124 ? 0.321 -4.434 4.326 1.00 98.69 124 CYS A CA 1
ATOM 1054 C C . CYS A 1 124 ? 1.172 -4.104 3.087 1.00 98.69 124 CYS A C 1
ATOM 1056 O O . CYS A 1 124 ? 2.389 -4.307 3.129 1.00 98.69 124 CYS A O 1
ATOM 1058 N N . ASP A 1 125 ? 0.536 -3.598 2.025 1.00 98.38 125 ASP A N 1
ATOM 1059 C CA . ASP A 1 125 ? 1.164 -3.149 0.778 1.00 98.38 125 ASP A CA 1
ATOM 1060 C C . ASP A 1 125 ? 2.145 -2.002 1.028 1.00 98.38 125 ASP A C 1
ATOM 1062 O O . ASP A 1 125 ? 3.317 -2.083 0.657 1.00 98.38 125 ASP A O 1
ATOM 1066 N N . LYS A 1 126 ? 1.701 -0.980 1.763 1.00 97.00 126 LYS A N 1
ATOM 1067 C CA . LYS A 1 126 ? 2.512 0.189 2.113 1.00 97.00 126 LYS A CA 1
ATOM 1068 C C . LYS A 1 126 ? 3.741 -0.166 2.932 1.00 97.00 126 LYS A C 1
ATOM 1070 O O . LYS A 1 126 ? 4.842 0.212 2.546 1.00 97.00 126 LYS A O 1
ATOM 1075 N N . LEU A 1 127 ? 3.591 -0.958 3.997 1.00 97.88 127 LEU A N 1
ATOM 1076 C CA . LEU A 1 127 ? 4.729 -1.405 4.812 1.00 97.88 127 LEU A CA 1
ATOM 1077 C C . LEU A 1 127 ? 5.752 -2.189 3.969 1.00 97.88 127 LEU A C 1
ATOM 1079 O O . LEU A 1 127 ? 6.958 -1.992 4.114 1.00 97.88 127 LEU A O 1
ATOM 1083 N N . ALA A 1 128 ? 5.289 -3.056 3.061 1.00 97.25 128 ALA A N 1
ATOM 1084 C CA . ALA A 1 128 ? 6.168 -3.823 2.177 1.00 97.25 128 ALA A CA 1
ATOM 1085 C C . ALA A 1 128 ? 6.884 -2.940 1.143 1.00 97.25 128 ALA A C 1
ATOM 1087 O O . ALA A 1 128 ? 8.094 -3.080 0.954 1.00 97.25 128 ALA A O 1
ATOM 1088 N N . ALA A 1 129 ? 6.158 -2.017 0.506 1.00 94.38 129 ALA A N 1
ATOM 1089 C CA . ALA A 1 129 ? 6.719 -1.073 -0.452 1.00 94.38 129 ALA A CA 1
ATOM 1090 C C . ALA A 1 129 ? 7.763 -0.171 0.219 1.00 94.38 129 ALA A C 1
ATOM 1092 O O . ALA A 1 129 ? 8.875 -0.036 -0.288 1.00 94.38 129 ALA A O 1
ATOM 1093 N N . SER A 1 130 ? 7.426 0.388 1.385 1.00 94.31 130 SER A N 1
ATOM 1094 C CA . SER A 1 130 ? 8.303 1.224 2.211 1.00 94.31 130 SER A CA 1
ATOM 1095 C C . SER A 1 130 ? 9.618 0.523 2.523 1.00 94.31 130 SER A C 1
ATOM 1097 O O . SER A 1 130 ? 10.694 1.053 2.238 1.00 94.31 130 SER A O 1
ATOM 1099 N N . LYS A 1 131 ? 9.528 -0.720 3.011 1.00 93.50 131 LYS A N 1
ATOM 1100 C CA . LYS A 1 131 ? 10.689 -1.553 3.312 1.00 93.50 131 LYS A CA 1
ATOM 1101 C C . LYS A 1 131 ? 11.554 -1.791 2.076 1.00 93.50 131 LYS A C 1
ATOM 1103 O O . LYS A 1 131 ? 12.755 -1.535 2.116 1.00 93.50 131 LYS A O 1
ATOM 1108 N N . GLY A 1 132 ? 10.947 -2.200 0.961 1.00 90.06 132 GLY A N 1
ATOM 1109 C CA . GLY A 1 132 ? 11.674 -2.441 -0.286 1.00 90.06 132 GLY A CA 1
ATOM 1110 C C . GLY A 1 132 ? 12.379 -1.191 -0.825 1.00 90.06 132 GLY A C 1
ATOM 1111 O O . GLY A 1 132 ? 13.530 -1.266 -1.251 1.00 90.06 132 GLY A O 1
ATOM 1112 N N . TYR A 1 133 ? 11.725 -0.026 -0.777 1.00 86.38 133 TYR A N 1
ATOM 1113 C CA . TYR A 1 133 ? 12.339 1.234 -1.205 1.00 86.38 133 TYR A CA 1
ATOM 1114 C C . TYR A 1 133 ? 13.484 1.669 -0.295 1.00 86.38 133 TYR A C 1
ATOM 1116 O O . TYR A 1 133 ? 14.495 2.167 -0.793 1.00 86.38 133 TYR A O 1
ATOM 1124 N N . TYR A 1 134 ? 13.334 1.495 1.016 1.00 88.69 134 TYR A N 1
ATOM 1125 C CA . TYR A 1 134 ? 14.363 1.864 1.977 1.00 88.69 134 TYR A CA 1
ATOM 1126 C C . TYR A 1 134 ? 15.612 0.990 1.836 1.00 88.69 134 TYR A C 1
ATOM 1128 O O . TYR A 1 134 ? 16.714 1.520 1.710 1.00 88.69 134 TYR A O 1
ATOM 1136 N N . GLU A 1 135 ? 15.445 -0.332 1.748 1.00 85.25 135 GLU A N 1
ATOM 1137 C CA . GLU A 1 135 ? 16.553 -1.280 1.561 1.00 85.25 135 GLU A CA 1
ATOM 1138 C C . GLU A 1 135 ? 17.321 -1.013 0.255 1.00 85.25 135 GLU A C 1
ATOM 1140 O O . GLU A 1 135 ? 18.550 -1.053 0.235 1.00 85.25 135 GLU A O 1
ATOM 1145 N N . CYS A 1 136 ? 16.627 -0.647 -0.830 1.00 80.06 136 CYS A N 1
ATOM 1146 C CA . CYS A 1 136 ? 17.283 -0.265 -2.085 1.00 80.06 136 CYS A CA 1
ATOM 1147 C C . CYS A 1 136 ? 18.099 1.039 -1.998 1.00 80.06 136 CYS A C 1
ATOM 1149 O O . CYS A 1 136 ? 19.023 1.209 -2.789 1.00 80.06 136 CYS A O 1
ATOM 1151 N N . LYS A 1 137 ? 17.766 1.967 -1.089 1.00 78.19 137 LYS A N 1
ATOM 1152 C CA . LYS A 1 137 ? 18.443 3.274 -0.959 1.00 78.19 137 LYS A CA 1
ATOM 1153 C C . LYS A 1 137 ? 19.532 3.301 0.112 1.00 78.19 137 LYS A C 1
ATOM 1155 O O . LYS A 1 137 ? 20.517 4.014 -0.043 1.00 78.19 137 LYS A O 1
ATOM 1160 N N . SER A 1 138 ? 19.348 2.558 1.200 1.00 70.31 138 SER A N 1
ATOM 1161 C CA . SER A 1 138 ? 20.175 2.650 2.412 1.00 70.31 138 SER A CA 1
ATOM 1162 C C . SER A 1 138 ? 21.574 2.024 2.257 1.00 70.31 138 SER A C 1
ATOM 1164 O O . SER A 1 138 ? 22.419 2.166 3.140 1.00 70.31 138 SER A O 1
ATOM 1166 N N . ASN A 1 139 ? 21.864 1.320 1.149 1.00 66.94 139 ASN A N 1
ATOM 1167 C CA . ASN A 1 139 ? 23.047 0.447 1.033 1.00 66.94 139 ASN A CA 1
ATOM 1168 C C . ASN A 1 139 ? 23.217 -0.456 2.280 1.00 66.94 139 ASN A C 1
ATOM 1170 O O . ASN A 1 139 ? 24.338 -0.781 2.666 1.00 66.94 139 ASN A O 1
ATOM 1174 N N . ASN A 1 140 ? 22.096 -0.832 2.913 1.00 62.41 140 ASN A N 1
ATOM 1175 C CA . ASN A 1 140 ? 21.999 -1.640 4.133 1.00 62.41 140 ASN A CA 1
ATOM 1176 C C . ASN A 1 140 ? 22.730 -1.086 5.375 1.00 62.41 140 ASN A C 1
ATOM 1178 O O . ASN A 1 140 ? 23.178 -1.871 6.206 1.00 62.41 140 ASN A O 1
ATOM 1182 N N . LYS A 1 141 ? 22.877 0.239 5.521 1.00 70.12 141 LYS A N 1
ATOM 1183 C CA . LYS A 1 141 ? 23.540 0.830 6.704 1.00 70.12 141 LYS A CA 1
ATOM 1184 C C . LYS A 1 141 ? 22.653 0.890 7.947 1.00 70.12 141 LYS A C 1
ATOM 1186 O O . LYS A 1 141 ? 23.164 0.860 9.060 1.00 70.12 141 LYS A O 1
ATOM 1191 N N . GLU A 1 142 ? 21.346 0.975 7.747 1.00 81.75 142 GLU A N 1
ATOM 1192 C CA . GLU A 1 142 ? 20.339 1.090 8.801 1.00 81.75 142 GLU A CA 1
ATOM 1193 C C . GLU A 1 142 ? 19.175 0.136 8.509 1.00 81.75 142 GLU A C 1
ATOM 1195 O O . GLU A 1 142 ? 18.902 -0.185 7.347 1.00 81.75 142 GLU A O 1
ATOM 1200 N N . GLU A 1 143 ? 18.495 -0.329 9.560 1.00 87.06 143 GLU A N 1
ATOM 1201 C CA . GLU A 1 143 ? 17.324 -1.196 9.436 1.00 87.06 143 GLU A CA 1
ATOM 1202 C C . GLU A 1 143 ? 16.051 -0.372 9.199 1.00 87.06 143 GLU A C 1
ATOM 1204 O O . GLU A 1 143 ? 15.836 0.680 9.802 1.00 87.06 143 GLU A O 1
ATOM 1209 N N . TRP A 1 144 ? 15.176 -0.864 8.318 1.00 93.19 144 TRP A N 1
ATOM 1210 C CA . TRP A 1 144 ? 13.867 -0.250 8.118 1.00 93.19 144 TRP A CA 1
ATOM 1211 C C . TRP A 1 144 ? 12.987 -0.419 9.364 1.00 93.19 144 TRP A C 1
ATOM 1213 O O . TRP A 1 144 ? 12.830 -1.528 9.873 1.00 93.19 144 TRP A O 1
ATOM 1223 N N . THR A 1 145 ? 12.326 0.656 9.791 1.00 94.00 145 THR A N 1
ATOM 1224 C CA . THR A 1 145 ? 11.348 0.650 10.886 1.00 94.00 145 THR A CA 1
ATOM 1225 C C . THR A 1 145 ? 9.989 1.192 10.419 1.00 94.00 145 THR A C 1
ATOM 1227 O O . THR A 1 145 ? 9.940 2.006 9.490 1.00 94.00 145 THR A O 1
ATOM 1230 N N . PRO A 1 146 ? 8.869 0.824 11.077 1.00 95.19 146 PRO A N 1
ATOM 1231 C CA . PRO A 1 146 ? 7.545 1.371 10.757 1.00 95.19 146 PRO A CA 1
ATOM 1232 C C . PRO A 1 146 ? 7.458 2.901 10.827 1.00 95.19 146 PRO A C 1
ATOM 1234 O O . PRO A 1 146 ? 6.636 3.503 10.136 1.00 95.19 146 PRO A O 1
ATOM 1237 N N . LYS A 1 147 ? 8.340 3.542 11.606 1.00 95.31 147 LYS A N 1
ATOM 1238 C CA . LYS A 1 147 ? 8.452 5.001 11.684 1.00 95.31 147 LYS A CA 1
ATOM 1239 C C . LYS A 1 147 ? 8.719 5.642 10.319 1.00 95.31 147 LYS A C 1
ATOM 1241 O O . LYS A 1 147 ? 8.146 6.685 10.026 1.00 95.31 147 LYS A O 1
ATOM 1246 N N . ILE A 1 148 ? 9.503 4.991 9.459 1.00 94.12 148 ILE A N 1
ATOM 1247 C CA . ILE A 1 148 ? 9.788 5.478 8.101 1.00 94.12 148 ILE A CA 1
ATOM 1248 C C . ILE A 1 148 ? 8.502 5.548 7.270 1.00 94.12 148 ILE A C 1
ATOM 1250 O O . ILE A 1 148 ? 8.269 6.533 6.569 1.00 94.12 148 ILE A O 1
ATOM 1254 N N . GLU A 1 149 ? 7.644 4.525 7.361 1.00 95.50 149 GLU A N 1
ATOM 1255 C CA . GLU A 1 149 ? 6.357 4.542 6.660 1.00 95.50 149 GLU A CA 1
ATOM 1256 C C . GLU A 1 149 ? 5.405 5.579 7.253 1.00 95.50 149 GLU A C 1
ATOM 1258 O O . GLU A 1 149 ? 4.729 6.275 6.502 1.00 95.50 149 GLU A O 1
ATOM 1263 N N . TYR A 1 150 ? 5.383 5.743 8.575 1.00 96.06 150 TYR A N 1
ATOM 1264 C CA . TYR A 1 150 ? 4.582 6.781 9.222 1.00 96.06 150 TYR A CA 1
ATOM 1265 C C . TYR A 1 150 ? 4.984 8.197 8.774 1.00 96.06 150 TYR A C 1
ATOM 1267 O O . TYR A 1 150 ? 4.129 9.007 8.408 1.00 96.06 150 TYR A O 1
ATOM 1275 N N . GLU A 1 151 ? 6.284 8.491 8.724 1.00 93.81 151 GLU A N 1
ATOM 1276 C CA . GLU A 1 151 ? 6.803 9.770 8.232 1.00 93.81 151 GLU A CA 1
ATOM 1277 C C . GLU A 1 151 ? 6.460 9.992 6.752 1.00 93.81 151 GLU A C 1
ATOM 1279 O O . GLU A 1 151 ? 6.016 11.080 6.369 1.00 93.81 151 GLU A O 1
ATOM 1284 N N . TYR A 1 152 ? 6.599 8.956 5.917 1.00 90.88 152 TYR A N 1
ATOM 1285 C CA . TYR A 1 152 ? 6.210 9.010 4.507 1.00 90.88 152 TYR A CA 1
ATOM 1286 C C . TYR A 1 152 ? 4.701 9.246 4.336 1.00 90.88 152 TYR A C 1
ATOM 1288 O O . TYR A 1 152 ? 4.282 10.124 3.572 1.00 90.88 152 TYR A O 1
ATOM 1296 N N . TRP A 1 153 ? 3.879 8.513 5.091 1.00 91.81 153 TRP A N 1
ATOM 1297 C CA . TRP A 1 153 ? 2.430 8.664 5.124 1.00 91.81 153 TRP A CA 1
ATOM 1298 C C . TRP A 1 153 ? 2.036 10.096 5.484 1.00 91.81 153 TRP A C 1
ATOM 1300 O O . TRP A 1 153 ? 1.226 10.696 4.773 1.00 91.81 153 TRP A O 1
ATOM 1310 N N . ASN A 1 154 ? 2.651 10.687 6.508 1.00 90.19 154 ASN A N 1
ATOM 1311 C CA . ASN A 1 154 ? 2.370 12.058 6.930 1.00 90.19 154 ASN A CA 1
ATOM 1312 C C . ASN A 1 154 ? 2.846 13.105 5.923 1.00 90.19 154 ASN A C 1
ATOM 1314 O O . ASN A 1 154 ? 2.126 14.068 5.664 1.00 90.19 154 ASN A O 1
ATOM 1318 N N . LYS A 1 155 ? 4.005 12.916 5.287 1.00 87.19 155 LYS A N 1
ATOM 1319 C CA . LYS A 1 155 ? 4.496 13.839 4.253 1.00 87.19 155 LYS A CA 1
ATOM 1320 C C . LYS A 1 155 ? 3.551 13.927 3.053 1.00 87.19 155 LYS A C 1
ATOM 1322 O O . LYS A 1 155 ? 3.343 15.002 2.496 1.00 87.19 155 LYS A O 1
ATOM 1327 N N . GLU A 1 156 ? 2.954 12.804 2.665 1.00 81.56 156 GLU A N 1
ATOM 1328 C CA . GLU A 1 156 ? 1.997 12.745 1.556 1.00 81.56 156 GLU A CA 1
ATOM 1329 C C . GLU A 1 156 ? 0.556 13.110 1.981 1.00 81.56 156 GLU A C 1
A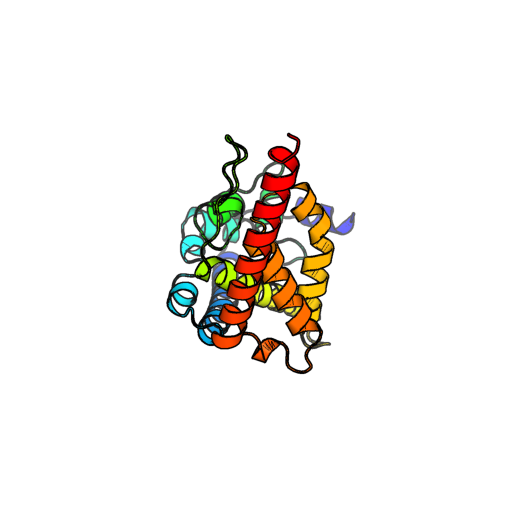TOM 1331 O O . GLU A 1 156 ? -0.330 13.185 1.126 1.00 81.56 156 GLU A O 1
ATOM 1336 N N . SER A 1 157 ? 0.305 13.371 3.273 1.00 74.69 157 SER A N 1
ATOM 1337 C CA . SER A 1 157 ? -1.037 13.674 3.797 1.00 74.69 157 SER A CA 1
ATOM 1338 C C . SER A 1 157 ? -1.644 14.932 3.180 1.00 74.69 157 SER A C 1
ATOM 1340 O O . SER A 1 157 ? -2.809 14.901 2.802 1.00 74.69 157 SER A O 1
ATOM 1342 N N . VAL A 1 158 ? -0.854 15.991 2.969 1.00 69.56 158 VAL A N 1
ATOM 1343 C CA . VAL A 1 158 ? -1.319 17.247 2.352 1.00 69.56 158 VAL A CA 1
ATOM 1344 C C . VAL A 1 158 ? -1.938 16.964 0.983 1.00 69.56 158 VAL A C 1
ATOM 1346 O O . VAL A 1 158 ? -3.104 17.265 0.749 1.00 69.56 158 VAL A O 1
ATOM 1349 N N . LYS A 1 159 ? -1.211 16.246 0.118 1.00 69.81 159 LYS A N 1
ATOM 1350 C CA . LYS A 1 159 ? -1.694 15.886 -1.221 1.00 69.81 159 LYS A CA 1
ATOM 1351 C C . LYS A 1 159 ? -2.901 14.947 -1.172 1.00 69.81 159 LYS A C 1
ATOM 1353 O O . LYS A 1 159 ? -3.774 15.049 -2.029 1.00 69.81 159 LYS A O 1
ATOM 1358 N N . ARG A 1 160 ? -2.960 14.004 -0.223 1.00 73.38 160 ARG A N 1
ATOM 1359 C CA . ARG A 1 160 ? -4.099 13.072 -0.096 1.00 73.38 160 ARG A CA 1
ATOM 1360 C C . ARG A 1 160 ? -5.365 13.772 0.395 1.00 73.38 160 ARG A C 1
ATOM 1362 O O . ARG A 1 160 ? -6.432 13.544 -0.174 1.00 73.38 160 ARG A O 1
ATOM 1369 N N . VAL A 1 161 ? -5.236 14.635 1.402 1.00 64.38 161 VAL A N 1
ATOM 1370 C CA . VAL A 1 161 ? -6.337 15.414 1.982 1.00 64.38 161 VAL A CA 1
ATOM 1371 C C . VAL A 1 161 ? -6.867 16.425 0.970 1.00 64.38 161 VAL A C 1
ATOM 1373 O O . VAL A 1 161 ? -8.079 16.513 0.791 1.00 64.38 161 VAL A O 1
ATOM 1376 N N . GLU A 1 162 ? -5.986 17.116 0.243 1.00 59.84 162 GLU A N 1
ATOM 1377 C CA . GLU A 1 162 ? -6.377 18.037 -0.833 1.00 59.84 162 GLU A CA 1
ATOM 1378 C C . GLU A 1 162 ? -7.104 17.322 -1.973 1.00 59.84 162 GLU A C 1
ATOM 1380 O O . GLU A 1 162 ? -8.078 17.840 -2.513 1.00 59.84 162 GLU A O 1
ATOM 1385 N N . ARG A 1 163 ? -6.677 16.100 -2.313 1.00 63.81 163 ARG A N 1
ATOM 1386 C CA . ARG A 1 163 ? -7.321 15.304 -3.363 1.00 63.81 163 ARG A CA 1
ATOM 1387 C C . ARG A 1 163 ? -8.650 14.691 -2.920 1.00 63.81 163 ARG A C 1
ATOM 1389 O O . ARG A 1 163 ? -9.421 14.314 -3.791 1.00 63.81 163 ARG A O 1
ATOM 1396 N N . LYS A 1 164 ? -8.915 14.567 -1.610 1.00 64.25 164 LYS A N 1
ATOM 1397 C CA . LYS A 1 164 ? -10.117 13.928 -1.036 1.00 64.25 164 LYS A CA 1
ATOM 1398 C C . LYS A 1 164 ? -10.475 12.587 -1.700 1.00 64.25 164 LYS A C 1
ATOM 1400 O O . LYS A 1 164 ? -11.641 12.302 -1.896 1.00 64.25 164 LYS A O 1
ATOM 1405 N N . LYS A 1 165 ? -9.504 11.746 -2.072 1.00 76.38 165 LYS A N 1
ATOM 1406 C CA . LYS A 1 165 ? -9.798 10.488 -2.805 1.00 76.38 165 LYS A CA 1
ATOM 1407 C C . LYS A 1 165 ? -9.886 9.242 -1.920 1.00 76.38 165 LYS A C 1
ATOM 1409 O O . LYS A 1 165 ? -10.213 8.172 -2.422 1.00 76.38 165 LYS A O 1
ATOM 1414 N N . LEU A 1 166 ? -9.608 9.359 -0.618 1.00 86.50 166 LEU A N 1
ATOM 1415 C CA . LEU A 1 166 ? -9.697 8.258 0.344 1.00 86.50 166 LEU A CA 1
ATOM 1416 C C . LEU A 1 166 ? -10.870 8.474 1.303 1.00 86.50 166 LEU A C 1
ATOM 1418 O O . LEU A 1 166 ? -11.087 9.582 1.795 1.00 86.50 166 LEU A O 1
ATOM 1422 N N . CYS A 1 167 ? -11.631 7.415 1.589 1.00 90.50 167 CYS A N 1
ATOM 1423 C CA . CYS A 1 167 ? -12.734 7.520 2.535 1.00 90.50 167 CYS A CA 1
ATOM 1424 C C . CYS A 1 167 ? -12.210 7.756 3.963 1.00 90.50 167 CYS A C 1
ATOM 1426 O O . CYS A 1 167 ? -11.161 7.240 4.358 1.00 90.50 167 CYS A O 1
ATOM 1428 N N . LEU A 1 168 ? -12.974 8.502 4.767 1.00 91.25 168 LEU A N 1
ATOM 1429 C CA . LEU A 1 168 ? -12.557 8.912 6.113 1.00 91.25 168 LEU A CA 1
ATOM 1430 C C . LEU A 1 168 ? -12.200 7.723 7.021 1.00 91.25 168 LEU A C 1
ATOM 1432 O O . LEU A 1 168 ? -11.258 7.807 7.800 1.00 91.25 168 LEU A O 1
ATOM 1436 N N . THR A 1 169 ? -12.929 6.607 6.918 1.00 94.69 169 THR A N 1
ATOM 1437 C CA . THR A 1 169 ? -12.630 5.394 7.695 1.00 94.69 169 THR A CA 1
ATOM 1438 C C . THR A 1 169 ? -11.248 4.832 7.372 1.00 94.69 169 THR A C 1
ATOM 1440 O O . THR A 1 169 ? -10.524 4.463 8.293 1.00 94.69 169 THR A O 1
ATOM 1443 N N . ALA A 1 170 ? -10.868 4.774 6.096 1.00 95.25 170 ALA A N 1
ATOM 1444 C CA . ALA A 1 170 ? -9.561 4.265 5.703 1.00 95.25 170 ALA A CA 1
ATOM 1445 C C . ALA A 1 170 ? -8.435 5.233 6.096 1.00 95.25 170 ALA A C 1
ATOM 1447 O O . ALA A 1 170 ? -7.443 4.784 6.659 1.00 95.25 170 ALA A O 1
ATOM 1448 N N . GLU A 1 171 ? -8.609 6.545 5.890 1.00 93.12 171 GLU A N 1
ATOM 1449 C CA . GLU A 1 171 ? -7.606 7.550 6.286 1.00 93.12 171 GLU A CA 1
ATOM 1450 C C . GLU A 1 171 ? -7.327 7.500 7.797 1.00 93.12 171 GLU A C 1
ATOM 1452 O O . GLU A 1 171 ? -6.168 7.432 8.204 1.00 93.12 171 GLU A O 1
ATOM 1457 N N . LEU A 1 172 ? -8.374 7.468 8.634 1.00 94.31 172 LEU A N 1
ATOM 1458 C CA . LEU A 1 172 ? -8.221 7.405 10.092 1.00 94.31 172 LEU A CA 1
ATOM 1459 C C . LEU A 1 172 ? -7.608 6.080 10.555 1.00 94.31 172 LEU A C 1
ATOM 1461 O O . LEU A 1 172 ? -6.718 6.088 11.402 1.00 94.31 172 LEU A O 1
ATOM 1465 N N . MET A 1 173 ? -8.049 4.949 9.994 1.00 97.31 173 MET A N 1
ATOM 1466 C CA . MET A 1 173 ? -7.512 3.640 10.372 1.00 97.31 173 MET A CA 1
ATOM 1467 C C . MET A 1 173 ? -6.028 3.517 10.017 1.00 97.31 173 MET A C 1
ATOM 1469 O O . MET A 1 173 ? -5.241 3.135 10.875 1.00 97.31 173 MET A O 1
ATOM 1473 N N . ILE A 1 174 ? -5.637 3.845 8.781 1.00 96.81 174 ILE A N 1
ATOM 1474 C CA . ILE A 1 174 ? -4.239 3.740 8.335 1.00 96.81 174 ILE A CA 1
ATOM 1475 C C . ILE A 1 174 ? -3.352 4.674 9.161 1.00 96.81 174 ILE A C 1
ATOM 1477 O O . ILE A 1 174 ? -2.314 4.241 9.656 1.00 96.81 174 ILE A O 1
ATOM 1481 N N . SER A 1 175 ? -3.789 5.922 9.368 1.00 95.56 175 SER A N 1
ATOM 1482 C CA . SER A 1 175 ? -3.035 6.900 10.162 1.00 95.56 175 SER A CA 1
ATOM 1483 C C . SER A 1 175 ? -2.816 6.414 11.591 1.00 95.56 175 SER A C 1
ATOM 1485 O O . SER A 1 175 ? -1.687 6.450 12.073 1.00 95.56 175 SER A O 1
ATOM 1487 N N . LYS A 1 176 ? -3.865 5.891 12.241 1.00 97.69 176 LYS A N 1
ATOM 1488 C CA . LYS A 1 176 ? -3.771 5.380 13.612 1.00 97.69 176 LYS A CA 1
ATOM 1489 C C . LYS A 1 176 ? -2.844 4.170 13.716 1.00 97.69 176 LYS A C 1
ATOM 1491 O O . LYS A 1 176 ? -2.014 4.114 14.615 1.00 97.69 176 LYS A O 1
ATOM 1496 N N . VAL A 1 177 ? -2.960 3.222 12.783 1.00 98.50 177 VAL A N 1
ATOM 1497 C CA . VAL A 1 177 ? -2.098 2.033 12.765 1.00 98.50 177 VAL A CA 1
ATOM 1498 C C . VAL A 1 177 ? -0.634 2.430 12.584 1.00 98.50 177 VAL A C 1
ATOM 1500 O O . VAL A 1 177 ? 0.213 1.956 13.331 1.00 98.50 177 VAL A O 1
ATOM 1503 N N . PHE A 1 178 ? -0.315 3.309 11.631 1.00 98.12 178 PHE A N 1
ATOM 1504 C CA . PHE A 1 178 ? 1.069 3.736 11.412 1.00 98.12 178 PHE A CA 1
ATOM 1505 C C . PHE A 1 178 ? 1.635 4.557 12.570 1.00 98.12 178 PHE A C 1
ATOM 1507 O O . PHE A 1 178 ? 2.790 4.353 12.931 1.00 98.12 178 PHE A O 1
ATOM 1514 N N . GLU A 1 179 ? 0.834 5.430 13.182 1.00 97.81 179 GLU A N 1
ATOM 1515 C CA . GLU A 1 179 ? 1.229 6.176 14.379 1.00 97.81 179 GLU A CA 1
ATOM 1516 C C . GLU A 1 179 ? 1.564 5.234 15.545 1.00 97.81 179 GLU A C 1
ATOM 1518 O O . GLU A 1 179 ? 2.640 5.331 16.134 1.00 97.81 179 GLU A O 1
ATOM 1523 N N . ASP A 1 180 ? 0.679 4.283 15.854 1.00 98.38 180 ASP A N 1
ATOM 1524 C CA . ASP A 1 180 ? 0.894 3.332 16.949 1.00 98.38 180 ASP A CA 1
ATOM 1525 C C . ASP A 1 180 ? 2.103 2.425 16.682 1.00 98.38 180 ASP A C 1
ATOM 1527 O O . ASP A 1 180 ? 2.889 2.155 17.589 1.00 98.38 180 ASP A O 1
ATOM 1531 N N . MET A 1 181 ? 2.294 1.988 15.432 1.00 98.19 181 MET A N 1
ATOM 1532 C CA . MET A 1 181 ? 3.475 1.219 15.033 1.00 98.19 181 MET A CA 1
ATOM 1533 C C . MET A 1 181 ? 4.769 2.026 15.159 1.00 98.19 181 MET A C 1
ATOM 1535 O O . MET A 1 181 ? 5.787 1.467 15.554 1.00 98.19 181 MET A O 1
ATOM 1539 N N . ALA A 1 182 ? 4.753 3.317 14.823 1.00 97.25 182 ALA A N 1
ATOM 1540 C CA . ALA A 1 182 ? 5.926 4.183 14.915 1.00 97.25 182 ALA A CA 1
ATOM 1541 C C . ALA A 1 182 ? 6.321 4.507 16.364 1.00 97.25 182 ALA A C 1
ATOM 1543 O O . ALA A 1 182 ? 7.500 4.720 16.639 1.00 97.25 182 ALA A O 1
ATOM 1544 N N . ASN A 1 183 ? 5.344 4.534 17.274 1.00 97.00 183 ASN A N 1
ATOM 1545 C CA . ASN A 1 183 ? 5.536 4.830 18.696 1.00 97.00 183 ASN A CA 1
ATOM 1546 C C . ASN A 1 183 ? 5.746 3.576 19.564 1.00 97.00 183 ASN A C 1
ATOM 1548 O O . ASN A 1 183 ? 5.889 3.687 20.781 1.00 97.00 183 ASN A O 1
ATOM 1552 N N . SER A 1 184 ? 5.751 2.386 18.963 1.00 95.56 184 SER A N 1
ATOM 1553 C CA . SER A 1 184 ? 5.984 1.115 19.647 1.00 95.56 184 SER A CA 1
ATOM 1554 C C . SER A 1 184 ? 7.408 0.620 19.403 1.00 95.56 184 SER A C 1
ATOM 1556 O O . SER A 1 184 ? 7.893 0.657 18.274 1.00 95.56 184 SER A O 1
ATOM 1558 N N . GLU A 1 185 ? 8.049 0.087 20.447 1.00 91.06 185 GLU A N 1
ATOM 1559 C CA . GLU A 1 185 ? 9.366 -0.562 20.350 1.00 91.06 185 GLU A CA 1
ATOM 1560 C C . GLU A 1 185 ? 9.360 -1.705 19.319 1.00 91.06 185 GLU A C 1
ATOM 1562 O O . GLU A 1 185 ? 10.269 -1.813 18.502 1.00 91.06 185 GLU A O 1
ATOM 1567 N N . ASN A 1 186 ? 8.270 -2.483 19.275 1.00 90.75 186 ASN A N 1
ATOM 1568 C CA . ASN A 1 186 ? 8.065 -3.587 18.336 1.00 90.75 186 ASN A CA 1
ATOM 1569 C C . ASN A 1 186 ? 6.837 -3.348 17.445 1.00 90.75 186 ASN A C 1
ATOM 1571 O O . ASN A 1 186 ? 5.937 -4.184 17.367 1.00 90.75 186 ASN A O 1
ATOM 1575 N N . GLY A 1 187 ? 6.790 -2.221 16.725 1.00 93.50 187 GLY A N 1
ATOM 1576 C CA . GLY A 1 187 ? 5.616 -1.826 15.930 1.00 93.50 187 GLY A CA 1
ATOM 1577 C C . GLY A 1 187 ? 5.054 -2.906 14.994 1.00 93.50 187 GLY A C 1
ATOM 1578 O O . GLY A 1 187 ? 3.841 -3.034 14.847 1.00 93.50 187 GLY A O 1
ATOM 1579 N N . MET A 1 188 ? 5.899 -3.765 14.415 1.00 96.44 188 MET A N 1
ATOM 1580 C CA . MET A 1 188 ? 5.432 -4.860 13.552 1.00 96.44 188 MET A CA 1
ATOM 1581 C C . MET A 1 188 ? 4.616 -5.946 14.281 1.00 96.44 188 MET A C 1
ATOM 1583 O O . MET A 1 188 ? 3.925 -6.712 13.606 1.00 96.44 188 MET A O 1
ATOM 1587 N N . GLU A 1 189 ? 4.657 -6.035 15.615 1.00 96.12 189 GLU A N 1
ATOM 1588 C CA . GLU A 1 189 ? 3.793 -6.927 16.407 1.00 96.12 189 GLU A CA 1
ATOM 1589 C C . GLU A 1 189 ? 2.336 -6.457 16.426 1.00 96.12 189 GLU A C 1
ATOM 1591 O O . GLU A 1 189 ? 1.420 -7.280 16.509 1.00 96.12 189 GLU A O 1
ATOM 1596 N N . LEU A 1 190 ? 2.096 -5.152 16.256 1.00 97.50 190 LEU A N 1
ATOM 1597 C CA . LEU A 1 190 ? 0.747 -4.596 16.127 1.00 97.50 190 LEU A CA 1
ATOM 1598 C C . LEU A 1 190 ? 0.072 -5.008 14.813 1.00 97.50 190 LEU A C 1
ATOM 1600 O O . LEU A 1 190 ? -1.147 -4.920 14.702 1.00 97.50 190 LEU A O 1
ATOM 1604 N N . LEU A 1 191 ? 0.818 -5.513 13.821 1.00 98.06 191 LEU A N 1
ATOM 1605 C CA . LEU A 1 191 ? 0.252 -6.045 12.579 1.00 98.06 191 LEU A CA 1
ATOM 1606 C C . LEU A 1 191 ? -0.386 -7.426 12.814 1.00 98.06 191 LEU A C 1
ATOM 1608 O O . LEU A 1 191 ? 0.068 -8.438 12.284 1.00 98.06 191 LEU A O 1
ATOM 1612 N N . ASN A 1 192 ? -1.442 -7.465 13.623 1.00 98.19 192 ASN A N 1
ATOM 1613 C CA . ASN A 1 192 ? -2.203 -8.661 13.950 1.00 98.19 192 ASN A CA 1
ATOM 1614 C C . ASN A 1 192 ? -3.714 -8.403 13.886 1.00 98.19 192 ASN A C 1
ATOM 1616 O O . ASN A 1 192 ? -4.189 -7.280 14.067 1.00 98.19 192 ASN A O 1
ATOM 1620 N N . GLU A 1 193 ? -4.479 -9.466 13.645 1.00 98.06 193 GLU A N 1
ATOM 1621 C CA . GLU A 1 193 ? -5.928 -9.390 13.440 1.00 98.06 193 GLU A CA 1
ATOM 1622 C C . GLU A 1 193 ? -6.674 -8.728 14.612 1.00 98.06 193 GLU A C 1
ATOM 1624 O O . GLU A 1 193 ? -7.571 -7.910 14.395 1.00 98.06 193 GLU A O 1
ATOM 1629 N N . LYS A 1 194 ? -6.292 -9.050 15.856 1.00 98.31 194 LYS A N 1
ATOM 1630 C CA . LYS A 1 194 ? -6.951 -8.545 17.069 1.00 98.31 194 LYS A CA 1
ATOM 1631 C C . LYS A 1 194 ? -6.853 -7.023 17.152 1.00 98.31 194 LYS A C 1
ATOM 1633 O O . LYS A 1 194 ? -7.878 -6.354 17.285 1.00 98.31 194 LYS A O 1
ATOM 1638 N N . TYR A 1 195 ? -5.640 -6.487 17.035 1.00 98.56 195 TYR A N 1
ATOM 1639 C CA . TYR A 1 195 ? -5.400 -5.046 17.084 1.00 98.56 195 TYR A CA 1
ATOM 1640 C C . TYR A 1 195 ? -6.074 -4.324 15.908 1.00 98.56 195 TYR A C 1
ATOM 1642 O O . TYR A 1 195 ? -6.811 -3.360 16.109 1.00 98.56 195 TYR A O 1
ATOM 1650 N N . LEU A 1 196 ? -5.922 -4.831 14.681 1.00 98.69 196 LEU A N 1
ATOM 1651 C CA . LEU A 1 196 ? -6.488 -4.178 13.496 1.00 98.69 196 LEU A CA 1
ATOM 1652 C C . LEU A 1 196 ? -8.023 -4.130 13.526 1.00 98.69 196 LEU A C 1
ATOM 1654 O O . LEU A 1 196 ? -8.616 -3.131 13.115 1.00 98.69 196 LEU A O 1
ATOM 1658 N N . LYS A 1 197 ? -8.689 -5.187 14.016 1.00 98.56 197 LYS A N 1
ATOM 1659 C CA . LYS A 1 197 ? -10.149 -5.189 14.213 1.00 98.56 197 LYS A CA 1
ATOM 1660 C C . LYS A 1 197 ? -10.581 -4.188 15.281 1.00 98.56 197 LYS A C 1
ATOM 1662 O O . LYS A 1 197 ? -11.600 -3.522 15.098 1.00 98.56 197 LYS A O 1
ATOM 1667 N N . GLN A 1 198 ? -9.823 -4.072 16.372 1.00 98.56 198 GLN A N 1
ATOM 1668 C CA . GLN A 1 198 ? -10.094 -3.092 17.423 1.00 98.56 198 GLN A CA 1
ATOM 1669 C C . GLN A 1 198 ? -10.048 -1.666 16.861 1.00 98.56 198 GLN A C 1
ATOM 1671 O O . GLN A 1 198 ? -11.052 -0.957 16.940 1.00 98.56 198 GLN A O 1
ATOM 1676 N N . VAL A 1 199 ? -8.946 -1.292 16.201 1.00 98.62 199 VAL A N 1
ATOM 1677 C CA . VAL A 1 199 ? -8.791 0.039 15.588 1.00 98.62 199 VAL A CA 1
ATOM 1678 C C . VAL A 1 199 ? -9.911 0.318 14.586 1.00 98.62 199 VAL A C 1
ATOM 1680 O O . VAL A 1 199 ? -10.5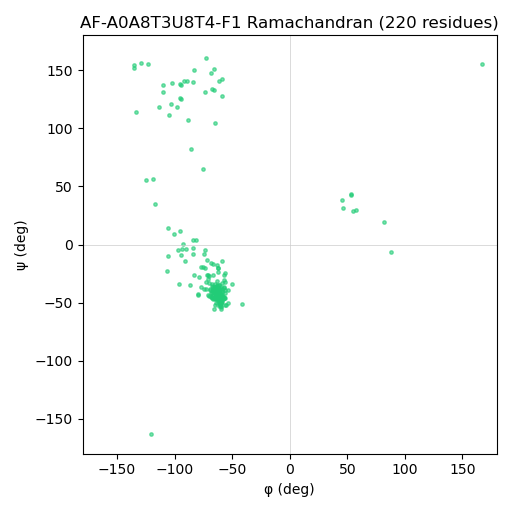25 1.383 14.630 1.00 98.62 199 VAL A O 1
ATOM 1683 N N . TYR A 1 200 ? -10.240 -0.642 13.715 1.00 98.38 200 TYR A N 1
ATOM 1684 C CA . TYR A 1 200 ? -11.318 -0.467 12.740 1.00 98.38 200 TYR A CA 1
ATOM 1685 C C . TYR A 1 200 ? -12.671 -0.177 13.404 1.00 98.38 200 TYR A C 1
ATOM 1687 O O . TYR A 1 200 ? -13.378 0.746 12.998 1.00 98.38 200 TYR A O 1
ATOM 1695 N N . ASN A 1 201 ? -13.030 -0.936 14.442 1.00 98.12 201 ASN A N 1
ATOM 1696 C CA . ASN A 1 201 ? -14.295 -0.755 15.153 1.00 98.12 201 ASN A CA 1
ATOM 1697 C C . ASN A 1 201 ? -14.373 0.607 15.851 1.00 98.12 201 ASN A C 1
ATOM 1699 O O . ASN A 1 201 ? -15.420 1.260 15.812 1.00 98.12 201 ASN A O 1
ATOM 1703 N N . ASP A 1 202 ? -13.278 1.053 16.462 1.00 98.00 202 ASP A N 1
ATOM 1704 C CA . ASP A 1 202 ? -13.227 2.346 17.141 1.00 98.00 202 ASP A CA 1
ATOM 1705 C C . ASP A 1 202 ? -13.322 3.506 16.142 1.00 98.00 202 ASP A C 1
ATOM 1707 O O . ASP A 1 202 ? -14.141 4.413 16.327 1.00 98.00 202 ASP A O 1
ATOM 1711 N N . VAL A 1 203 ? -12.632 3.404 15.002 1.00 96.94 203 VAL A N 1
ATOM 1712 C CA . VAL A 1 203 ? -12.762 4.354 13.888 1.00 96.94 203 VAL A CA 1
ATOM 1713 C C . VAL A 1 203 ? -14.189 4.377 13.328 1.00 96.94 203 VAL A C 1
ATOM 1715 O O . VAL A 1 203 ? -14.735 5.453 13.078 1.00 96.94 203 VAL A O 1
ATOM 1718 N N . LYS A 1 204 ? -14.860 3.228 13.150 1.00 95.38 204 LYS A N 1
ATOM 1719 C CA . LYS A 1 204 ? -16.259 3.205 12.672 1.00 95.38 204 LYS A CA 1
ATOM 1720 C C . LYS A 1 204 ? -17.210 3.909 13.642 1.00 95.38 204 LYS A C 1
ATOM 1722 O O . LYS A 1 204 ? -18.100 4.636 13.185 1.00 95.38 204 LYS A O 1
ATOM 1727 N N . LYS A 1 205 ? -17.024 3.743 14.957 1.00 95.19 205 LYS A N 1
ATOM 1728 C CA . LYS A 1 205 ? -17.800 4.475 15.977 1.00 95.19 205 LYS A CA 1
ATOM 1729 C C . LYS A 1 205 ? -17.548 5.977 15.876 1.00 95.19 205 LYS A C 1
ATOM 1731 O O . LYS A 1 205 ? -18.498 6.758 15.900 1.00 95.19 205 LYS A O 1
ATOM 1736 N N . GLU A 1 206 ? -16.291 6.383 15.734 1.00 93.81 206 GLU A N 1
ATOM 1737 C CA . GLU A 1 206 ? -15.911 7.789 15.614 1.00 93.81 206 GLU A CA 1
ATOM 1738 C C . GLU A 1 206 ? -16.509 8.447 14.363 1.00 93.81 206 GLU A C 1
ATOM 1740 O O . GLU A 1 206 ? -17.164 9.487 14.457 1.00 93.81 206 GLU A O 1
ATOM 1745 N N . VAL A 1 207 ? -16.359 7.814 13.197 1.00 91.19 207 VAL A N 1
ATOM 1746 C CA . VAL A 1 207 ? -16.922 8.307 11.932 1.00 91.19 207 VAL A CA 1
ATOM 1747 C C . VAL A 1 207 ? -18.442 8.438 12.023 1.00 91.19 207 VAL A C 1
ATOM 1749 O O . VAL A 1 207 ? -19.002 9.433 11.560 1.00 91.19 207 VAL A O 1
ATOM 1752 N N . SER A 1 208 ? -19.117 7.482 12.666 1.00 90.12 208 SER A N 1
ATOM 1753 C CA . SER A 1 208 ? -20.570 7.535 12.870 1.00 90.12 208 SER A CA 1
ATOM 1754 C C . SER A 1 208 ? -20.979 8.723 13.748 1.00 90.12 208 SER A C 1
ATOM 1756 O O . SER A 1 208 ? -21.897 9.459 13.388 1.00 90.12 208 SER A O 1
ATOM 1758 N N . LYS A 1 209 ? -20.254 8.982 14.847 1.00 88.88 209 LYS A N 1
ATOM 1759 C CA . LYS A 1 209 ? -20.476 10.161 15.704 1.00 88.88 209 LYS A CA 1
ATOM 1760 C C . LYS A 1 209 ? -20.290 11.468 14.929 1.00 88.88 209 LYS A C 1
ATOM 1762 O O . LYS A 1 209 ? -21.147 12.343 15.011 1.00 88.88 209 LYS A O 1
ATOM 1767 N N . ARG A 1 210 ? -19.217 11.588 14.135 1.00 86.94 210 ARG A N 1
ATOM 1768 C CA . ARG A 1 210 ? -18.946 12.781 13.307 1.00 86.94 210 ARG A CA 1
ATOM 1769 C C . ARG A 1 210 ? -20.071 13.040 12.296 1.00 86.94 210 ARG A C 1
ATOM 1771 O O . ARG A 1 210 ? -20.511 14.181 12.169 1.00 86.94 210 AR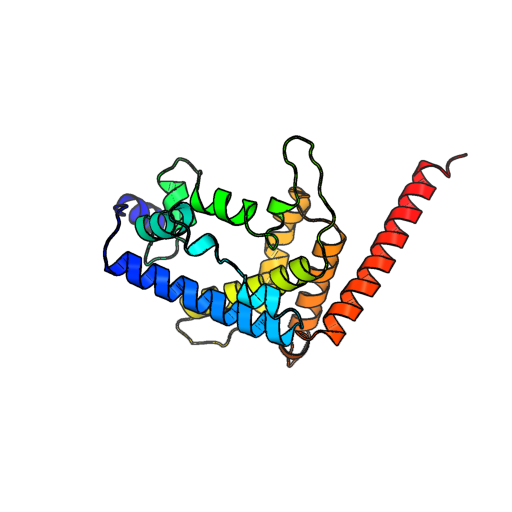G A O 1
ATOM 1778 N N . LYS A 1 211 ? -20.575 11.991 11.627 1.00 80.06 211 LYS A N 1
ATOM 1779 C CA . LYS A 1 211 ? -21.720 12.092 10.701 1.00 80.06 211 LYS A CA 1
ATOM 1780 C C . LYS A 1 211 ? -22.977 12.601 11.421 1.00 80.06 211 LYS A C 1
ATOM 1782 O O . LYS A 1 211 ? -23.571 13.568 10.961 1.00 80.06 211 LYS A O 1
ATOM 1787 N N . ILE A 1 212 ? -23.317 12.039 12.586 1.00 73.31 212 ILE A N 1
ATOM 1788 C CA . ILE A 1 212 ? -24.474 12.478 13.394 1.00 73.31 212 ILE A CA 1
ATOM 1789 C C . ILE A 1 212 ? -24.356 13.956 13.790 1.00 73.31 212 ILE A C 1
ATOM 1791 O O . ILE A 1 212 ? -25.327 14.702 13.665 1.00 73.31 212 ILE A O 1
ATOM 1795 N N . THR A 1 213 ? -23.182 14.401 14.249 1.00 72.00 213 THR A N 1
ATOM 1796 C CA . THR A 1 213 ? -22.956 15.803 14.637 1.00 72.00 213 THR A CA 1
ATOM 1797 C C . THR A 1 213 ? -23.146 16.760 13.459 1.00 72.00 213 THR A C 1
ATOM 1799 O O . THR A 1 213 ? -23.773 17.806 13.619 1.00 72.00 213 THR A O 1
ATOM 1802 N N . LEU A 1 214 ? -22.661 16.400 12.265 1.00 68.12 214 LEU A N 1
ATOM 1803 C CA . LEU A 1 214 ? -22.868 17.193 11.050 1.00 68.12 214 LEU A CA 1
ATOM 1804 C C . LEU A 1 214 ? -24.352 17.267 10.671 1.00 68.12 214 LEU A C 1
ATOM 1806 O O . LEU A 1 214 ? -24.857 18.362 10.441 1.00 68.12 214 LEU A O 1
ATOM 1810 N N . THR A 1 215 ? -25.072 16.141 10.689 1.00 63.41 215 THR A N 1
ATOM 1811 C CA . THR A 1 215 ? -26.517 16.113 10.411 1.00 63.41 215 THR A CA 1
ATOM 1812 C C . THR A 1 215 ? -27.292 16.973 11.412 1.00 63.41 215 THR A C 1
ATOM 1814 O O . THR A 1 215 ? -28.110 17.790 11.005 1.00 63.41 215 THR A O 1
ATOM 1817 N N . LYS A 1 216 ? -26.989 16.889 12.714 1.00 66.50 216 LYS A N 1
ATOM 1818 C CA . LYS A 1 216 ? -27.617 17.750 13.733 1.00 66.50 216 LYS A CA 1
ATOM 1819 C C . LYS A 1 216 ? -27.296 19.233 13.541 1.00 66.50 216 LYS A C 1
ATOM 1821 O O . LYS A 1 216 ? -28.158 20.064 13.776 1.00 66.50 216 LYS A O 1
ATOM 1826 N N . LYS A 1 217 ? -26.092 19.594 13.092 1.00 62.28 217 LYS A N 1
ATOM 1827 C CA . LYS A 1 217 ? -25.736 20.996 12.809 1.00 62.28 217 LYS A CA 1
ATOM 1828 C C . LYS A 1 217 ? -26.460 21.553 11.576 1.00 62.28 217 LYS A C 1
ATOM 1830 O O . LYS A 1 217 ? -26.755 22.744 11.540 1.00 62.28 217 LYS A O 1
ATOM 1835 N N . VAL A 1 218 ? -26.720 20.707 10.578 1.00 63.88 218 VAL A N 1
ATOM 1836 C CA . VAL A 1 218 ? -27.415 21.084 9.335 1.00 63.88 218 VAL A CA 1
ATOM 1837 C C . VAL A 1 218 ? -28.932 21.147 9.536 1.00 63.88 218 VAL A C 1
ATOM 1839 O O . VAL A 1 218 ? -29.551 22.108 9.098 1.00 63.88 218 VAL A O 1
ATOM 1842 N N . TYR A 1 219 ? -29.517 20.167 10.229 1.00 63.34 219 TYR A N 1
ATOM 1843 C CA . TYR A 1 219 ? -30.973 20.017 10.369 1.00 63.34 219 TYR A CA 1
ATOM 1844 C C . TYR A 1 219 ? -31.528 20.402 11.750 1.00 63.34 219 TYR A C 1
ATOM 1846 O O . TYR A 1 219 ? -32.736 20.468 11.922 1.00 63.34 219 TYR A O 1
ATOM 1854 N N . GLY A 1 220 ? -30.669 20.644 12.743 1.00 54.47 220 GLY A N 1
ATOM 1855 C CA . GLY A 1 220 ? -31.044 21.082 14.094 1.00 54.47 220 GLY A CA 1
ATOM 1856 C C . GLY A 1 220 ? -30.995 22.598 14.298 1.00 54.47 220 GLY A C 1
ATOM 1857 O O . GLY A 1 220 ? -31.064 23.050 15.435 1.00 54.47 220 GLY A O 1
ATOM 1858 N N . LYS A 1 221 ? -30.855 23.384 13.221 1.00 50.12 221 LYS A N 1
ATOM 1859 C CA . LYS A 1 221 ? -31.290 24.786 13.208 1.00 50.12 221 LYS A CA 1
ATOM 1860 C C . LYS A 1 221 ? -32.776 24.806 12.839 1.00 50.12 221 LYS A C 1
ATOM 1862 O O . LYS A 1 221 ? -33.112 24.974 11.670 1.00 50.12 221 LYS A O 1
ATOM 1867 N N . ALA A 1 222 ? -33.623 24.576 13.832 1.00 48.12 222 ALA A N 1
ATOM 1868 C CA . ALA A 1 222 ? -35.032 24.947 13.836 1.00 48.12 222 ALA A CA 1
ATOM 1869 C C . ALA A 1 222 ? -35.265 25.781 15.096 1.00 48.12 222 ALA A C 1
ATOM 1871 O O . ALA A 1 222 ? -34.683 25.399 16.139 1.00 48.12 222 ALA A O 1
#